Protein AF-A0A1B6E4S8-F1 (afdb_monomer_lite)

Secondary structure (DSSP, 8-state):
----------PEEEEBSSSTT-EEETTEEE--TT-SSSGGG----EEETTTEEPPTT---TTEEEESS-----SSEEEEEPPSSS--SEEEETTS-EEESS-TTSPPBPTTSEEEETTEEEEE--SHHHHHHHHHHHHH------------TTEEEETTTTEEEE-------TT------SPP--------

Foldseek 3Di:
DDDPPPPPLVAAEAEAQAAQQWAQDPNDTHRDPPSPPPRVQDDFFEQEPVPGTDDHSDADPSYDYDHNQAADAPDKAWDFADPPDDGQWYAYNNNWIDGDVCPVDDTHHPRQKHAGPGTIMGHCPDPVSVVVRVVCVVCVPPPVPPPDDDPDQWDQDPVVNDTDRPPDDDCPDPDDCPDDDDDPPPDDDDD

Structure (mmCIF, N/CA/C/O backbone):
data_AF-A0A1B6E4S8-F1
#
_entry.id   AF-A0A1B6E4S8-F1
#
loop_
_atom_site.group_PDB
_atom_site.id
_atom_site.type_symbol
_atom_site.label_atom_id
_atom_site.label_alt_id
_atom_site.label_comp_id
_atom_site.label_asym_id
_atom_site.label_entity_id
_atom_site.label_seq_id
_atom_site.pdbx_PDB_ins_code
_atom_site.Cartn_x
_atom_site.Cartn_y
_atom_site.Cartn_z
_atom_site.occupancy
_atom_site.B_iso_or_equiv
_atom_site.auth_seq_id
_atom_site.auth_comp_id
_atom_site.auth_asym_id
_atom_site.auth_atom_id
_atom_site.pdbx_PDB_model_num
ATOM 1 N N . LEU A 1 1 ? -28.663 -12.895 37.125 1.00 38.75 1 LEU A N 1
ATOM 2 C CA . LEU A 1 1 ? -28.330 -12.834 35.685 1.00 38.75 1 LEU A CA 1
ATOM 3 C C . LEU A 1 1 ? -27.305 -11.728 35.494 1.00 38.75 1 LEU A C 1
ATOM 5 O O . LEU A 1 1 ? -27.631 -10.584 35.771 1.00 38.75 1 LEU A O 1
ATOM 9 N N . ILE A 1 2 ? -26.079 -12.066 35.102 1.00 42.44 2 ILE A N 1
ATOM 10 C CA . ILE A 1 2 ? -25.055 -11.079 34.736 1.00 42.44 2 ILE A CA 1
ATOM 11 C C . ILE A 1 2 ? -25.194 -10.878 33.228 1.00 42.44 2 ILE A C 1
ATOM 13 O O . ILE A 1 2 ? -24.986 -11.818 32.464 1.00 42.44 2 ILE A O 1
ATOM 17 N N . ALA A 1 3 ? -25.626 -9.689 32.811 1.00 46.53 3 ALA A N 1
ATOM 18 C CA . ALA A 1 3 ? -25.651 -9.312 31.407 1.00 46.53 3 ALA A CA 1
ATOM 19 C C . ALA A 1 3 ? -24.202 -9.117 30.943 1.00 46.53 3 ALA A C 1
ATOM 21 O O . ALA A 1 3 ? -23.517 -8.205 31.402 1.00 46.53 3 ALA A O 1
ATOM 22 N N . ALA A 1 4 ? -23.720 -10.005 30.075 1.00 50.78 4 ALA A N 1
ATOM 23 C CA . ALA A 1 4 ? -22.451 -9.813 29.395 1.00 50.78 4 ALA A CA 1
ATOM 24 C C . ALA A 1 4 ? -22.612 -8.649 28.405 1.00 50.78 4 ALA A C 1
ATOM 26 O O . ALA A 1 4 ? -23.315 -8.765 27.402 1.00 50.78 4 ALA A O 1
ATOM 27 N N . LEU A 1 5 ? -21.981 -7.517 28.717 1.00 49.09 5 LEU A N 1
ATOM 28 C CA . LEU A 1 5 ? -21.740 -6.429 27.775 1.00 49.09 5 LEU A CA 1
ATOM 29 C C . LEU A 1 5 ? -20.815 -6.962 26.675 1.00 49.09 5 LEU A C 1
ATOM 31 O O . LEU A 1 5 ? -19.596 -6.978 26.837 1.00 49.09 5 LEU A O 1
ATOM 35 N N . LEU A 1 6 ? -21.396 -7.421 25.567 1.00 45.91 6 LEU A N 1
ATOM 36 C CA . LEU A 1 6 ? -20.669 -7.630 24.320 1.00 45.91 6 LEU A CA 1
ATOM 37 C C . LEU A 1 6 ? -20.134 -6.264 23.878 1.00 45.91 6 LEU A C 1
ATOM 39 O O . LEU A 1 6 ? -20.869 -5.454 23.317 1.00 45.91 6 LEU A O 1
ATOM 43 N N . HIS A 1 7 ? -18.865 -5.987 24.175 1.00 45.88 7 HIS A N 1
ATOM 44 C CA . HIS A 1 7 ? -18.137 -4.923 23.500 1.00 45.88 7 HIS A CA 1
ATOM 45 C C . HIS A 1 7 ? -18.019 -5.341 22.037 1.00 45.88 7 HIS A C 1
ATOM 47 O O . HIS A 1 7 ? -17.194 -6.182 21.687 1.00 45.88 7 HIS A O 1
ATOM 53 N N . VAL A 1 8 ? -18.886 -4.793 21.187 1.00 48.53 8 VAL A N 1
ATOM 54 C CA . VAL A 1 8 ? -18.684 -4.824 19.740 1.00 48.53 8 VAL A CA 1
ATOM 55 C C . VAL A 1 8 ? -17.520 -3.881 19.458 1.00 48.53 8 VAL A C 1
ATOM 57 O O . VAL A 1 8 ? -17.702 -2.693 19.214 1.00 48.53 8 VAL A O 1
ATOM 60 N N . THR A 1 9 ? -16.297 -4.388 19.582 1.00 55.69 9 THR A N 1
ATOM 61 C CA . THR A 1 9 ? -15.133 -3.720 19.009 1.00 55.69 9 THR A CA 1
ATOM 62 C C . THR A 1 9 ? -15.249 -3.906 17.502 1.00 55.69 9 THR A C 1
ATOM 64 O O . THR A 1 9 ? -15.081 -5.023 17.012 1.00 55.69 9 THR A O 1
ATOM 67 N N . ASN A 1 10 ? -15.600 -2.848 16.768 1.00 73.31 10 ASN A N 1
ATOM 68 C CA . ASN A 1 10 ? -15.532 -2.858 15.308 1.00 73.31 10 ASN A CA 1
ATOM 69 C C . ASN A 1 10 ? -14.051 -2.914 14.915 1.00 73.31 10 ASN A C 1
ATOM 71 O O . ASN A 1 10 ? -13.418 -1.881 14.729 1.00 73.31 10 ASN A O 1
ATOM 75 N N . SER A 1 11 ? -13.479 -4.117 14.874 1.00 87.69 11 SER A N 1
ATOM 76 C CA . SER A 1 11 ? -12.096 -4.319 14.457 1.00 87.69 11 SER A CA 1
ATOM 77 C C . SER A 1 11 ? -11.965 -4.024 12.969 1.00 87.69 11 SER A C 1
ATOM 79 O O . SER A 1 11 ? -12.755 -4.532 12.168 1.00 87.69 11 SER A O 1
ATOM 81 N N . VAL A 1 12 ? -10.955 -3.245 12.597 1.00 93.06 12 VAL A N 1
ATOM 82 C CA . VAL A 1 12 ? -10.643 -2.950 11.197 1.00 93.06 12 VAL A CA 1
ATOM 83 C C . VAL A 1 12 ? -9.501 -3.857 10.760 1.00 93.06 12 VAL A C 1
ATOM 85 O O . VAL A 1 12 ? -8.397 -3.793 11.297 1.00 93.06 12 VAL A O 1
ATOM 88 N N . ASP A 1 13 ? -9.757 -4.717 9.780 1.00 95.00 13 ASP A N 1
ATOM 89 C CA . ASP A 1 13 ? -8.730 -5.610 9.252 1.00 95.00 13 ASP A CA 1
ATOM 90 C C . ASP A 1 13 ? -7.876 -4.892 8.197 1.00 95.00 13 ASP A C 1
ATOM 92 O O . ASP A 1 13 ? -8.387 -4.375 7.203 1.00 95.00 13 ASP A O 1
ATOM 96 N N . ILE A 1 14 ? -6.557 -4.899 8.398 1.00 95.19 14 ILE A N 1
ATOM 97 C CA . ILE A 1 14 ? -5.564 -4.365 7.461 1.00 95.19 14 ILE A CA 1
ATOM 98 C C . ILE A 1 14 ? -4.795 -5.524 6.840 1.00 95.19 14 ILE A C 1
ATOM 100 O O . ILE A 1 14 ? -4.176 -6.334 7.531 1.00 95.19 14 ILE A O 1
ATOM 104 N N . PHE A 1 15 ? -4.817 -5.607 5.517 1.00 95.44 15 PHE A N 1
ATOM 105 C CA . PHE A 1 15 ? -4.324 -6.765 4.783 1.00 95.44 15 PHE A CA 1
ATOM 106 C C . PHE A 1 15 ? -2.870 -6.554 4.365 1.00 95.44 15 PHE A C 1
ATOM 108 O O . PHE A 1 15 ? -2.560 -5.667 3.575 1.00 95.44 15 PHE A O 1
ATOM 115 N N . MET A 1 16 ? -1.959 -7.378 4.874 1.00 95.00 16 MET A N 1
ATOM 116 C CA . MET A 1 16 ? -0.546 -7.375 4.500 1.00 95.00 16 MET A CA 1
ATOM 117 C C . MET A 1 16 ? -0.307 -8.421 3.406 1.00 95.00 16 MET A C 1
ATOM 119 O O . MET A 1 16 ? -0.656 -9.591 3.562 1.00 95.00 16 MET A O 1
ATOM 123 N N . CYS A 1 17 ? 0.341 -8.032 2.305 1.00 94.12 17 CYS A N 1
ATOM 124 C CA . CYS A 1 17 ? 0.491 -8.897 1.127 1.00 94.12 17 CYS A CA 1
ATOM 125 C C . CYS A 1 17 ? 1.319 -10.156 1.355 1.00 94.12 17 CYS A C 1
ATOM 127 O O . CYS A 1 17 ? 1.215 -11.105 0.584 1.00 94.12 17 CYS A O 1
ATOM 129 N N . CYS A 1 18 ? 2.204 -10.131 2.342 1.00 93.69 18 CYS A N 1
ATOM 130 C CA . CYS A 1 18 ? 3.163 -11.194 2.574 1.00 93.69 18 CYS A CA 1
ATOM 131 C C . CYS A 1 18 ? 3.139 -11.627 4.036 1.00 93.69 18 CYS A C 1
ATOM 133 O O . CYS A 1 18 ? 2.670 -10.866 4.893 1.00 93.69 18 CYS A O 1
ATOM 135 N N . PRO A 1 19 ? 3.672 -12.821 4.342 1.00 92.94 19 PRO A N 1
ATOM 136 C CA . PRO A 1 19 ? 3.944 -13.211 5.713 1.00 92.94 19 PRO A CA 1
ATOM 137 C C . PRO A 1 19 ? 4.816 -12.170 6.420 1.00 92.94 19 PRO A C 1
ATOM 139 O O . PRO A 1 19 ? 5.556 -11.405 5.791 1.00 92.94 19 PRO A O 1
ATOM 142 N N . ASN A 1 20 ? 4.765 -12.163 7.749 1.00 87.56 20 ASN A N 1
ATOM 143 C CA . ASN A 1 20 ? 5.608 -11.268 8.526 1.00 87.56 20 ASN A CA 1
ATOM 144 C C . ASN A 1 20 ? 7.096 -11.490 8.183 1.00 87.56 20 ASN A C 1
ATOM 146 O O . ASN A 1 20 ? 7.552 -12.627 8.057 1.00 87.56 20 ASN A O 1
ATOM 150 N N . ASN A 1 21 ? 7.856 -10.403 8.052 1.00 86.81 21 ASN A N 1
ATOM 151 C CA . ASN A 1 21 ? 9.259 -10.379 7.617 1.00 86.81 21 ASN A CA 1
ATOM 152 C C . ASN A 1 21 ? 9.536 -10.753 6.145 1.00 86.81 21 ASN A C 1
ATOM 154 O O . ASN A 1 21 ? 10.684 -11.047 5.801 1.00 86.81 21 ASN A O 1
ATOM 158 N N . PHE A 1 22 ? 8.535 -10.691 5.265 1.00 90.44 22 PHE A N 1
ATOM 159 C CA . PHE A 1 22 ? 8.715 -10.820 3.815 1.00 90.44 22 PHE A CA 1
ATOM 160 C C . PHE A 1 22 ? 8.418 -9.500 3.097 1.00 90.44 22 PHE A C 1
ATOM 162 O O . PHE A 1 22 ? 7.565 -8.713 3.515 1.00 90.44 22 PHE A O 1
ATOM 169 N N . LEU A 1 23 ? 9.123 -9.271 1.991 1.00 89.12 23 LEU A N 1
ATOM 170 C CA . LEU A 1 23 ? 8.878 -8.158 1.081 1.00 89.12 23 LEU A CA 1
ATOM 171 C C . LEU A 1 23 ? 8.120 -8.634 -0.145 1.00 89.12 23 LEU A C 1
ATOM 173 O O . LEU A 1 23 ? 8.384 -9.720 -0.655 1.00 89.12 23 LEU A O 1
ATOM 177 N N . LEU A 1 24 ? 7.235 -7.790 -0.654 1.00 88.19 24 LEU A N 1
ATOM 178 C CA . LEU A 1 24 ? 6.614 -8.012 -1.945 1.00 88.19 24 LEU A CA 1
ATOM 179 C C . LEU A 1 24 ? 7.553 -7.498 -3.046 1.00 88.19 24 LEU A C 1
ATOM 181 O O . LEU A 1 24 ? 7.920 -6.321 -3.062 1.00 88.19 24 LEU A O 1
ATOM 185 N N . ARG A 1 25 ? 7.959 -8.365 -3.967 1.00 85.12 25 ARG A N 1
ATOM 186 C CA . ARG A 1 25 ? 8.762 -8.015 -5.142 1.00 85.12 25 ARG A CA 1
ATOM 187 C C . ARG A 1 25 ? 8.147 -8.696 -6.354 1.00 85.12 25 ARG A C 1
ATOM 189 O O . ARG A 1 25 ? 8.016 -9.912 -6.361 1.00 85.12 25 ARG A O 1
ATOM 196 N N . ASP A 1 26 ? 7.760 -7.898 -7.344 1.00 76.56 26 ASP A N 1
ATOM 197 C CA . ASP A 1 26 ? 7.198 -8.381 -8.612 1.00 76.56 26 ASP A CA 1
ATOM 198 C C . ASP A 1 26 ? 5.990 -9.326 -8.422 1.00 76.56 26 ASP A C 1
ATOM 200 O O . ASP A 1 26 ? 5.790 -10.274 -9.169 1.00 76.56 26 ASP A O 1
ATOM 204 N N . GLY A 1 27 ? 5.175 -9.071 -7.387 1.00 77.44 27 GLY A N 1
ATOM 205 C CA . GLY A 1 27 ? 4.004 -9.887 -7.040 1.00 77.44 27 GLY A CA 1
ATOM 206 C C . GLY A 1 27 ? 4.288 -11.071 -6.107 1.00 77.44 27 GLY A C 1
ATOM 207 O O . GLY A 1 27 ? 3.350 -11.614 -5.509 1.00 77.44 27 GLY A O 1
ATOM 208 N N . ASP A 1 28 ? 5.556 -11.408 -5.880 1.00 85.94 28 ASP A N 1
ATOM 209 C CA . ASP A 1 28 ? 5.985 -12.528 -5.043 1.00 85.94 28 ASP A CA 1
ATOM 210 C C . ASP A 1 28 ? 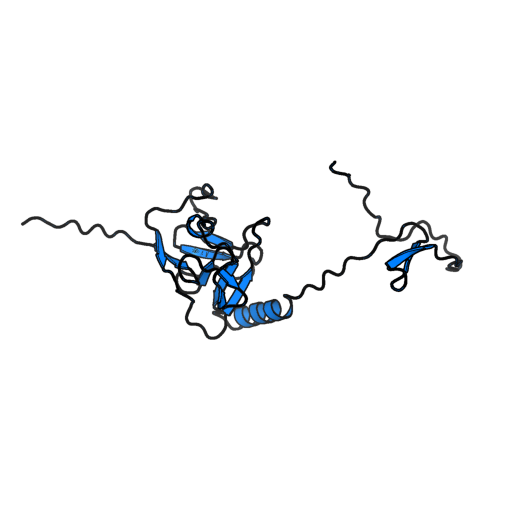6.534 -12.087 -3.688 1.00 85.94 28 ASP A C 1
ATOM 212 O O . ASP A 1 28 ? 7.098 -11.006 -3.524 1.00 85.94 28 ASP A O 1
ATOM 216 N N . CYS A 1 29 ? 6.354 -12.943 -2.683 1.00 91.50 29 CYS A N 1
ATOM 217 C CA . CYS A 1 29 ? 6.857 -12.684 -1.340 1.00 91.50 29 CYS A CA 1
ATOM 218 C C . CYS A 1 29 ? 8.267 -13.247 -1.204 1.00 91.50 29 CYS A C 1
ATOM 220 O O . CYS A 1 29 ? 8.470 -14.459 -1.192 1.00 91.50 29 CYS A O 1
ATOM 222 N N . VAL A 1 30 ? 9.243 -12.355 -1.075 1.00 91.00 30 VAL A N 1
ATOM 223 C CA . VAL A 1 30 ? 10.660 -12.696 -0.968 1.00 91.00 30 VAL A CA 1
ATOM 224 C C . VAL A 1 30 ? 11.179 -12.383 0.427 1.00 91.00 30 VAL A C 1
ATOM 226 O O . VAL A 1 30 ? 10.875 -11.345 1.019 1.00 91.00 30 VAL A O 1
ATOM 229 N N . LYS A 1 31 ? 11.995 -13.287 0.970 1.00 89.12 31 LYS A N 1
ATOM 230 C CA . LYS A 1 31 ? 12.679 -13.050 2.240 1.00 89.12 31 LYS A CA 1
ATOM 231 C C . LYS A 1 31 ? 13.859 -12.102 1.990 1.00 89.12 31 LYS A C 1
ATOM 233 O O . LYS A 1 31 ? 14.736 -12.447 1.197 1.00 89.12 31 LYS A O 1
ATOM 238 N N . PRO A 1 32 ? 13.916 -10.915 2.619 1.00 83.50 32 PRO A N 1
ATOM 239 C CA . PRO A 1 32 ? 15.026 -9.999 2.399 1.00 83.50 32 PRO A CA 1
ATOM 240 C C . PRO A 1 32 ? 16.312 -10.559 3.026 1.00 83.50 32 PRO A C 1
ATOM 242 O O . PRO A 1 32 ? 16.238 -11.189 4.083 1.00 83.50 32 PRO A O 1
ATOM 245 N N . PRO A 1 33 ? 17.493 -10.304 2.438 1.00 77.19 33 PRO A N 1
ATOM 246 C CA . PRO A 1 33 ? 18.758 -10.893 2.887 1.00 77.19 33 PRO A CA 1
ATOM 247 C C . PRO A 1 33 ? 19.136 -10.540 4.338 1.00 77.19 33 PRO A C 1
ATOM 249 O O . PRO A 1 33 ? 19.765 -11.350 5.008 1.00 77.19 33 PRO A O 1
ATOM 252 N N . ASN A 1 34 ? 18.672 -9.394 4.857 1.00 68.38 34 ASN A N 1
ATOM 253 C CA . ASN A 1 34 ? 18.942 -8.912 6.220 1.00 68.38 34 ASN A CA 1
ATOM 254 C C . ASN A 1 34 ? 17.642 -8.743 7.035 1.00 68.38 34 ASN A C 1
ATOM 256 O O . ASN A 1 34 ? 17.386 -7.685 7.602 1.00 68.38 34 ASN A O 1
ATOM 260 N N . SER A 1 35 ? 16.779 -9.765 7.068 1.00 59.31 35 SER A N 1
ATOM 261 C CA . SER A 1 35 ? 15.404 -9.685 7.612 1.00 59.31 35 SER A CA 1
ATOM 262 C C . SER A 1 35 ? 15.286 -9.486 9.133 1.00 59.31 35 SER A C 1
ATOM 264 O O . SER A 1 35 ? 14.174 -9.515 9.659 1.00 59.31 35 SER A O 1
ATOM 266 N N . ILE A 1 36 ? 16.385 -9.303 9.868 1.00 53.66 36 ILE A N 1
ATOM 267 C CA . ILE A 1 36 ? 16.334 -9.201 11.329 1.00 53.66 36 ILE A CA 1
ATOM 268 C C . ILE A 1 36 ? 15.878 -7.784 11.718 1.00 53.66 36 ILE A C 1
ATOM 270 O O . ILE A 1 36 ? 16.677 -6.860 11.817 1.00 53.66 36 ILE A O 1
ATOM 274 N N . GLY A 1 37 ? 14.570 -7.616 11.930 1.00 56.66 37 GLY A N 1
ATOM 275 C CA . GLY A 1 37 ? 13.992 -6.514 12.713 1.00 56.66 37 GLY A CA 1
ATOM 276 C C . GLY A 1 37 ? 13.580 -5.239 11.967 1.00 56.66 37 GLY A C 1
ATOM 277 O O . GLY A 1 37 ? 12.948 -4.379 12.578 1.00 56.66 37 GLY A O 1
ATOM 278 N N . PHE A 1 38 ? 13.884 -5.099 10.672 1.00 58.03 38 PHE A N 1
ATOM 279 C CA . PHE A 1 38 ? 13.462 -3.922 9.893 1.00 58.03 38 PHE A CA 1
ATOM 280 C C . PHE A 1 38 ? 11.956 -3.941 9.583 1.00 58.03 38 PHE A C 1
ATOM 282 O O . PHE A 1 38 ? 11.265 -2.942 9.751 1.00 58.03 38 PHE A O 1
ATOM 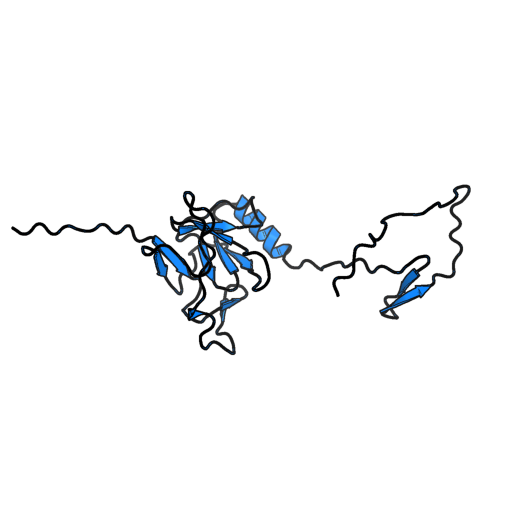289 N N . LEU A 1 39 ? 11.421 -5.100 9.188 1.00 59.41 39 LEU A N 1
ATOM 290 C CA . LEU A 1 39 ? 10.021 -5.225 8.761 1.00 59.41 39 LEU A CA 1
ATOM 291 C C . LEU A 1 39 ? 9.029 -5.294 9.924 1.00 59.41 39 LEU A C 1
ATOM 293 O O . LEU A 1 39 ? 7.875 -4.918 9.758 1.00 59.41 39 LEU A O 1
ATOM 297 N N . SER A 1 40 ? 9.479 -5.701 11.113 1.00 61.47 40 SER A N 1
ATOM 298 C CA . SER A 1 40 ? 8.645 -5.746 12.319 1.00 61.47 40 SER A CA 1
ATOM 299 C C . SER A 1 40 ? 8.279 -4.363 12.869 1.00 61.47 40 SER A C 1
ATOM 301 O O . SER A 1 40 ? 7.512 -4.282 13.820 1.00 61.47 40 SER A O 1
ATOM 303 N N . ARG A 1 41 ? 8.855 -3.283 12.321 1.00 69.06 41 ARG A N 1
ATOM 304 C CA . ARG A 1 41 ? 8.582 -1.892 12.724 1.00 69.06 41 ARG A CA 1
ATOM 305 C C . ARG A 1 41 ? 7.848 -1.086 11.660 1.00 69.06 41 ARG A C 1
ATOM 307 O O . ARG A 1 41 ? 7.620 0.101 11.863 1.00 69.06 41 ARG A O 1
ATOM 314 N N . TYR A 1 42 ? 7.540 -1.692 10.517 1.00 79.81 42 TYR A N 1
ATOM 315 C CA . TYR A 1 42 ? 6.831 -0.969 9.478 1.00 79.81 42 TYR A CA 1
ATOM 316 C C . TYR A 1 42 ? 5.418 -0.630 9.946 1.00 79.81 42 TYR A C 1
ATOM 318 O O . TYR A 1 42 ? 4.660 -1.519 10.333 1.00 79.81 42 TYR A O 1
ATOM 326 N N . VAL A 1 43 ? 5.077 0.650 9.848 1.00 85.00 43 VAL A N 1
ATOM 327 C CA . VAL A 1 43 ? 3.728 1.164 10.052 1.00 85.00 43 VAL A CA 1
ATOM 328 C C . VAL A 1 43 ? 3.376 1.995 8.819 1.00 85.00 43 VAL A C 1
ATOM 330 O O . VAL A 1 43 ? 4.176 2.851 8.429 1.00 85.00 43 VAL A O 1
ATOM 333 N N . PRO A 1 44 ? 2.236 1.725 8.164 1.00 87.94 44 PRO A N 1
ATOM 334 C CA . PRO A 1 44 ? 1.804 2.492 7.005 1.00 87.94 44 PRO A CA 1
ATOM 335 C C . PRO A 1 44 ? 1.474 3.933 7.389 1.00 87.94 44 PRO A C 1
ATOM 337 O O . PRO A 1 44 ? 1.206 4.249 8.546 1.00 87.94 44 PRO A O 1
ATOM 340 N N . VAL A 1 45 ? 1.458 4.814 6.394 1.00 91.06 45 VAL A N 1
ATOM 341 C CA . VAL A 1 45 ? 1.024 6.192 6.601 1.00 91.06 45 VAL A CA 1
ATOM 342 C C . VAL A 1 45 ? -0.501 6.222 6.708 1.00 91.06 45 VAL A C 1
ATOM 344 O O . VAL A 1 45 ? -1.194 5.766 5.796 1.00 91.06 45 VAL A O 1
ATOM 347 N N . VAL A 1 46 ? -1.012 6.752 7.821 1.00 93.19 46 VAL A N 1
ATOM 348 C CA . VAL A 1 46 ? -2.447 6.782 8.131 1.00 93.19 46 VAL A CA 1
ATOM 349 C C . VAL A 1 46 ? -2.969 8.216 8.124 1.00 93.19 46 VAL A C 1
ATOM 351 O O . VAL A 1 46 ? -2.354 9.117 8.692 1.00 93.19 46 VAL A O 1
ATOM 354 N N . VAL A 1 47 ? -4.120 8.420 7.493 1.00 92.69 47 VAL A N 1
ATOM 355 C CA . VAL A 1 47 ? -4.847 9.686 7.419 1.00 92.69 47 VAL A CA 1
ATOM 356 C C . VAL A 1 47 ? -6.184 9.532 8.140 1.00 92.69 47 VAL A C 1
ATOM 358 O O . VAL A 1 47 ? -7.025 8.710 7.781 1.00 92.69 47 VAL A O 1
ATOM 361 N N . SER A 1 48 ? -6.389 10.360 9.153 1.00 89.06 48 SER A N 1
ATOM 362 C CA . SER A 1 48 ? -7.663 10.538 9.837 1.00 89.06 48 SER A CA 1
ATOM 363 C C . SER A 1 48 ? -8.437 11.691 9.196 1.00 89.06 48 SER A C 1
ATOM 365 O O . SER A 1 48 ? -7.874 12.776 9.035 1.00 89.06 48 SER A O 1
ATOM 367 N N . PRO A 1 49 ? -9.727 11.525 8.866 1.00 81.50 49 PRO A N 1
ATOM 368 C CA . PRO A 1 49 ? -10.566 12.645 8.445 1.00 81.50 49 PRO A CA 1
ATOM 369 C C . PRO A 1 49 ? -10.663 13.754 9.503 1.00 81.50 49 PRO A C 1
ATOM 371 O O . PRO A 1 49 ? -10.787 14.924 9.154 1.00 81.50 49 PRO A O 1
ATOM 374 N N . GLU A 1 50 ? -10.592 13.393 10.788 1.00 87.81 50 GLU A N 1
ATOM 375 C CA . GLU A 1 50 ? -10.725 14.333 11.906 1.00 87.81 50 GLU A CA 1
ATOM 376 C C . GLU A 1 50 ? -9.389 14.975 12.294 1.00 87.81 50 GLU A C 1
ATOM 378 O O . GLU A 1 50 ? -9.342 16.155 12.640 1.00 87.81 50 GLU A O 1
ATOM 383 N N . ARG A 1 51 ? -8.297 14.201 12.243 1.00 87.06 51 ARG A N 1
ATOM 384 C CA . ARG A 1 51 ? -6.974 14.609 12.756 1.00 87.06 51 ARG A CA 1
ATOM 385 C C . ARG A 1 51 ? -5.945 14.912 11.666 1.00 87.06 51 ARG A C 1
ATOM 387 O O . ARG A 1 51 ? -4.877 15.433 11.970 1.00 87.06 51 ARG A O 1
ATOM 394 N N . GLY A 1 52 ? -6.249 14.607 10.408 1.00 89.94 52 GLY A N 1
ATOM 395 C CA . GLY A 1 52 ? -5.291 14.670 9.309 1.00 89.94 52 GLY A CA 1
ATOM 396 C C . GLY A 1 52 ? -4.282 13.520 9.357 1.00 89.94 52 GLY A C 1
ATOM 397 O O . GLY A 1 52 ? -4.607 12.403 9.758 1.00 89.94 52 GLY A O 1
ATOM 398 N N . LEU A 1 53 ? -3.054 13.777 8.908 1.00 89.38 53 LEU A N 1
ATOM 399 C CA . LEU A 1 53 ? -1.980 12.783 8.905 1.00 89.38 53 LEU A CA 1
ATOM 400 C C . LEU A 1 53 ? -1.607 12.387 10.342 1.00 89.38 53 LEU A C 1
ATOM 402 O O . LEU A 1 53 ? -1.257 13.252 11.144 1.00 89.38 53 LEU A O 1
ATOM 406 N N . LEU A 1 54 ? -1.659 11.093 10.658 1.00 87.69 54 LEU A N 1
ATOM 407 C CA . LEU A 1 54 ? -1.239 10.591 11.965 1.00 87.69 54 LEU A CA 1
ATOM 408 C C . LEU A 1 54 ? 0.290 10.590 12.099 1.00 87.69 54 LEU A C 1
ATOM 410 O O . LEU A 1 54 ? 1.023 10.562 11.107 1.00 87.69 54 LEU A O 1
ATOM 414 N N . GLU A 1 55 ? 0.776 10.606 13.342 1.00 87.75 55 GLU A N 1
ATOM 415 C CA . GLU A 1 55 ? 2.211 10.568 13.619 1.00 87.75 55 GLU A CA 1
ATOM 416 C C . GLU A 1 55 ? 2.847 9.278 13.061 1.00 87.75 55 GLU A C 1
ATOM 418 O O . GLU A 1 55 ? 2.271 8.191 13.203 1.00 87.75 55 GLU A O 1
ATOM 423 N N . PRO A 1 56 ? 4.042 9.351 12.446 1.00 85.06 56 PRO A N 1
ATOM 424 C CA . PRO A 1 56 ? 4.725 8.169 11.933 1.00 85.06 56 PRO A CA 1
ATOM 425 C C . PRO A 1 56 ? 4.900 7.092 13.007 1.00 85.06 56 PRO A C 1
ATOM 427 O O . PRO A 1 56 ? 5.366 7.369 14.110 1.00 85.06 56 PRO A O 1
ATOM 430 N N . GLY A 1 57 ? 4.560 5.845 12.676 1.00 84.56 57 GLY A N 1
ATOM 431 C CA . GLY A 1 57 ? 4.623 4.738 13.635 1.00 84.56 57 GLY A CA 1
ATOM 432 C C . GLY A 1 57 ? 3.350 4.537 14.459 1.00 84.56 57 GLY A C 1
ATOM 433 O O . GLY A 1 57 ? 3.294 3.583 15.232 1.00 84.56 57 GLY A O 1
ATOM 434 N N . THR A 1 58 ? 2.327 5.377 14.280 1.00 89.38 58 THR A N 1
ATOM 435 C CA . THR A 1 58 ? 1.033 5.244 14.963 1.00 89.38 58 THR A CA 1
ATOM 436 C C . THR A 1 58 ? -0.063 4.759 14.018 1.00 89.38 58 THR A C 1
ATOM 438 O O . THR A 1 58 ? -0.037 5.018 12.815 1.00 89.38 58 THR A O 1
ATOM 441 N N . TYR A 1 59 ? -1.021 4.019 14.569 1.00 91.56 59 TYR A N 1
ATOM 442 C CA . TYR A 1 59 ? -2.225 3.554 13.887 1.00 91.56 59 TYR A CA 1
ATOM 443 C C . TYR A 1 59 ? -3.345 3.337 14.925 1.00 91.56 59 TYR A C 1
ATOM 445 O O . TYR A 1 59 ? -3.036 3.234 16.116 1.00 91.56 59 TYR A O 1
ATOM 453 N N . PRO A 1 60 ? -4.626 3.306 14.516 1.00 92.19 60 PRO A N 1
ATOM 454 C CA . PRO A 1 60 ? -5.743 3.076 15.435 1.00 92.19 60 PRO A CA 1
ATOM 455 C C . PRO A 1 60 ? -5.663 1.721 16.161 1.00 92.19 60 PRO A C 1
ATOM 457 O O . PRO A 1 60 ? -5.324 0.706 15.555 1.00 92.19 60 PRO A O 1
ATOM 460 N N . GLU A 1 61 ? -5.971 1.688 17.460 1.00 91.62 61 GLU A N 1
ATOM 461 C CA . GLU A 1 61 ? -5.808 0.491 18.308 1.00 91.62 61 GLU A CA 1
ATOM 462 C C . GLU A 1 61 ? -6.723 -0.673 17.895 1.00 91.62 61 GLU A C 1
ATOM 464 O O . GLU A 1 61 ? -6.418 -1.837 18.148 1.00 91.62 61 GLU A O 1
ATOM 469 N N . GLU A 1 62 ? -7.838 -0.369 17.237 1.00 92.56 62 GLU A N 1
ATOM 470 C CA . GLU A 1 62 ? -8.807 -1.333 16.722 1.00 92.56 62 GLU A CA 1
ATOM 471 C C . GLU A 1 62 ? -8.348 -2.049 15.442 1.00 92.56 62 GLU A C 1
ATOM 473 O O . GLU A 1 62 ? -9.040 -2.949 14.951 1.00 92.56 62 GLU A O 1
ATOM 478 N N . TRP A 1 63 ? -7.197 -1.669 14.882 1.00 93.19 63 TRP A N 1
ATOM 479 C CA . TRP A 1 63 ? -6.659 -2.301 13.685 1.00 93.19 63 TRP A CA 1
ATOM 480 C C . TRP A 1 63 ? -6.054 -3.668 13.977 1.00 93.19 63 TRP A C 1
ATOM 482 O O . TRP A 1 63 ? -5.278 -3.864 14.910 1.00 93.19 63 TRP A O 1
ATOM 492 N N . THR A 1 64 ? -6.351 -4.623 13.102 1.00 93.69 64 THR A N 1
ATOM 493 C CA . THR A 1 64 ? -5.764 -5.962 13.127 1.00 93.69 64 THR A CA 1
ATOM 494 C C . THR A 1 64 ? -5.081 -6.261 11.800 1.00 93.69 64 THR A C 1
ATOM 496 O O . THR A 1 64 ? -5.714 -6.277 10.748 1.00 93.69 64 THR A O 1
ATOM 499 N N . PHE A 1 65 ? -3.784 -6.564 11.838 1.00 92.69 65 PHE A N 1
ATOM 500 C CA . PHE A 1 65 ? -3.033 -6.918 10.635 1.00 92.69 65 PHE A CA 1
ATOM 501 C C . PHE A 1 65 ? -3.224 -8.394 10.265 1.00 92.69 65 PHE A C 1
ATOM 503 O O . PHE A 1 65 ? -2.905 -9.297 11.043 1.00 92.69 65 PHE A O 1
ATOM 510 N N . LYS A 1 66 ? -3.709 -8.649 9.048 1.00 95.06 66 LYS A N 1
ATOM 511 C CA . LYS A 1 66 ? -3.830 -9.983 8.448 1.00 95.06 66 LYS A CA 1
ATOM 512 C C . LYS A 1 66 ? -2.674 -10.201 7.481 1.00 95.06 66 LYS A C 1
ATOM 514 O O . LYS A 1 66 ? -2.620 -9.581 6.426 1.00 95.06 66 LYS A O 1
ATOM 519 N N . TYR A 1 67 ? -1.734 -11.061 7.854 1.00 94.38 67 TYR A N 1
ATOM 520 C CA . TYR A 1 67 ? -0.578 -11.388 7.020 1.00 94.38 67 TYR A CA 1
ATOM 521 C C . TYR A 1 67 ? -0.895 -12.451 5.974 1.00 94.38 67 TYR A C 1
ATOM 523 O O . TYR A 1 67 ? -1.823 -13.234 6.151 1.00 94.38 67 TYR A O 1
ATOM 531 N N . ASP A 1 68 ? -0.082 -12.479 4.914 1.00 95.06 68 ASP A N 1
ATOM 532 C CA . ASP A 1 68 ? -0.228 -13.408 3.784 1.00 95.06 68 ASP A CA 1
ATOM 533 C C . ASP A 1 68 ? -1.605 -13.327 3.101 1.00 95.06 68 ASP A C 1
ATOM 535 O O . ASP A 1 68 ? -2.199 -14.323 2.696 1.00 95.06 68 ASP A O 1
ATOM 539 N N . ALA A 1 69 ? -2.137 -12.109 2.992 1.00 95.12 69 ALA A N 1
ATOM 540 C CA . ALA A 1 69 ? -3.514 -11.874 2.587 1.00 95.12 69 ALA A CA 1
ATOM 541 C C . ALA A 1 69 ? -3.584 -11.066 1.283 1.00 95.12 69 ALA A C 1
ATOM 543 O O . ALA A 1 69 ? -4.041 -9.925 1.255 1.00 95.12 69 ALA A O 1
ATOM 544 N N . LYS A 1 70 ? -3.091 -11.651 0.183 1.00 93.25 70 LYS A N 1
ATOM 545 C CA . LYS A 1 70 ? -3.222 -11.050 -1.157 1.00 93.25 70 LYS A CA 1
ATOM 546 C C . LYS A 1 70 ? -4.678 -11.111 -1.630 1.00 93.25 70 LYS A C 1
ATOM 548 O O . LYS A 1 70 ? -5.336 -12.133 -1.419 1.00 93.25 70 LYS A O 1
ATOM 553 N N . PRO A 1 71 ? -5.171 -10.084 -2.339 1.00 91.06 71 PRO A N 1
ATOM 554 C CA . PRO A 1 71 ? -6.563 -10.062 -2.750 1.00 91.06 71 PRO A CA 1
ATOM 555 C C . PRO A 1 71 ? -6.839 -11.078 -3.875 1.00 91.06 71 PRO A C 1
ATOM 557 O O . PRO A 1 71 ? -6.002 -11.336 -4.748 1.00 91.06 71 PRO A O 1
ATOM 560 N N . SER A 1 72 ? -8.029 -11.682 -3.865 1.00 87.44 72 SER A N 1
ATOM 561 C CA . SER A 1 72 ? -8.413 -12.784 -4.765 1.00 87.44 72 SER A CA 1
ATOM 562 C C . SER A 1 72 ? -9.048 -12.288 -6.068 1.00 87.44 72 SER A C 1
ATOM 564 O O . SER A 1 72 ? -10.187 -12.612 -6.381 1.00 87.44 72 SER A O 1
ATOM 566 N N . CYS A 1 73 ? -8.315 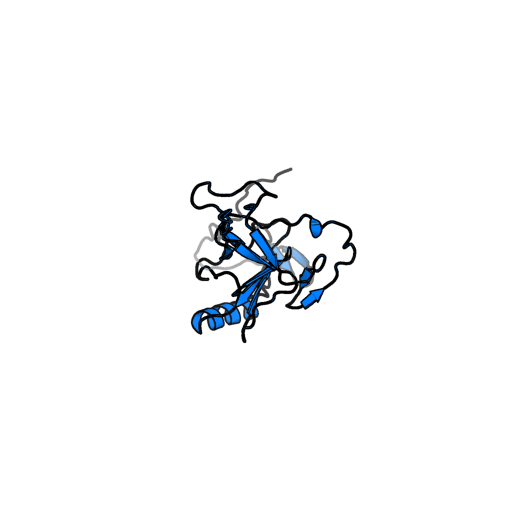-11.492 -6.840 1.00 83.50 73 CYS A N 1
ATOM 567 C CA . CYS A 1 73 ? -8.764 -10.986 -8.141 1.00 83.50 73 CYS A CA 1
ATOM 568 C C . CYS A 1 73 ? -7.890 -11.470 -9.301 1.00 83.50 73 CYS A C 1
ATOM 570 O O . CYS A 1 73 ? -6.741 -11.880 -9.107 1.00 83.50 73 CYS A O 1
ATOM 572 N N . LYS A 1 74 ? -8.474 -11.427 -10.508 1.00 78.06 74 LYS A N 1
ATOM 573 C CA . LYS A 1 74 ? -7.879 -11.901 -11.767 1.00 78.06 74 LYS A CA 1
ATOM 574 C C . LYS A 1 74 ? -6.723 -11.016 -12.238 1.00 78.06 74 LYS A C 1
ATOM 576 O O . LYS A 1 74 ? -5.714 -11.545 -12.692 1.00 78.06 74 LYS A O 1
ATOM 581 N N . SER A 1 75 ? -6.873 -9.699 -12.110 1.00 80.69 75 SER A N 1
ATOM 582 C CA . SER A 1 75 ? -5.846 -8.707 -12.424 1.00 80.69 75 SER A CA 1
ATOM 583 C C . SER A 1 75 ? -5.456 -7.938 -11.166 1.00 80.69 75 SER A C 1
ATOM 585 O O . SER A 1 75 ? -6.314 -7.570 -10.358 1.00 80.69 75 SER A O 1
ATOM 587 N N . ARG A 1 76 ? -4.151 -7.724 -10.986 1.00 83.50 76 ARG A N 1
ATOM 588 C CA . ARG A 1 76 ? -3.571 -7.022 -9.837 1.00 83.50 76 ARG A CA 1
ATOM 589 C C . ARG A 1 76 ? -2.548 -6.013 -10.324 1.00 83.50 76 ARG A C 1
ATOM 591 O O . ARG A 1 76 ? -1.739 -6.326 -11.195 1.00 83.50 76 ARG A O 1
ATOM 598 N N . ALA A 1 77 ? -2.540 -4.848 -9.699 1.00 84.00 77 ALA A N 1
ATOM 599 C CA . ALA A 1 77 ? -1.528 -3.825 -9.911 1.00 84.00 77 ALA A CA 1
ATOM 600 C C . ALA A 1 77 ? -0.621 -3.737 -8.700 1.00 84.00 77 ALA A C 1
ATOM 602 O O . ALA A 1 77 ? -1.124 -3.718 -7.579 1.00 84.00 77 ALA A O 1
ATOM 603 N N . PHE A 1 78 ? 0.687 -3.630 -8.923 1.00 85.25 78 PHE A N 1
ATOM 604 C CA . PHE A 1 78 ? 1.641 -3.337 -7.864 1.00 85.25 78 PHE A CA 1
ATOM 605 C C . PHE A 1 78 ? 2.147 -1.906 -7.981 1.00 85.25 78 PHE A C 1
ATOM 607 O O . PHE A 1 78 ? 2.785 -1.544 -8.967 1.00 85.25 78 PHE A O 1
ATOM 614 N N . PHE A 1 79 ? 1.918 -1.123 -6.934 1.00 84.00 79 PHE A N 1
ATOM 615 C CA . PHE A 1 79 ? 2.421 0.237 -6.813 1.00 84.00 79 PHE A CA 1
ATOM 616 C C . PHE A 1 79 ? 3.577 0.250 -5.831 1.00 84.00 79 PHE A C 1
ATOM 618 O O . PHE A 1 79 ? 3.398 0.120 -4.615 1.00 84.00 79 PHE A O 1
ATOM 625 N N . ARG A 1 80 ? 4.778 0.398 -6.377 1.00 84.81 80 ARG A N 1
ATOM 626 C CA . ARG A 1 80 ? 6.017 0.370 -5.610 1.00 84.81 80 ARG A CA 1
ATOM 627 C C . ARG A 1 80 ? 6.138 1.614 -4.733 1.00 84.81 80 ARG A C 1
ATOM 629 O O . ARG A 1 80 ? 6.003 2.729 -5.222 1.00 84.81 80 ARG A O 1
ATOM 636 N N . SER A 1 81 ? 6.461 1.422 -3.460 1.00 83.50 81 SER A N 1
ATOM 637 C CA . SER A 1 81 ? 6.896 2.500 -2.574 1.00 83.50 81 SER A CA 1
ATOM 638 C C . SER A 1 81 ? 8.417 2.645 -2.636 1.00 83.50 81 SER A C 1
ATOM 640 O O . SER A 1 81 ? 9.153 1.652 -2.665 1.00 83.50 81 SER A O 1
ATOM 642 N N . SER A 1 82 ? 8.898 3.887 -2.638 1.00 77.19 82 SER A N 1
ATOM 643 C CA . SER A 1 82 ? 10.297 4.189 -2.329 1.00 77.19 82 SER A CA 1
ATOM 644 C C . SER A 1 82 ? 10.463 4.311 -0.815 1.00 77.19 82 SER A C 1
ATOM 646 O O . SER A 1 82 ? 9.572 4.811 -0.139 1.00 77.19 82 SER A O 1
ATOM 648 N N . ILE A 1 83 ? 11.609 3.879 -0.287 1.00 67.00 83 ILE A N 1
ATOM 649 C CA . ILE A 1 83 ? 11.941 4.054 1.137 1.00 67.00 83 ILE A CA 1
ATOM 650 C C . ILE A 1 83 ? 12.245 5.530 1.448 1.00 67.00 83 ILE A C 1
ATOM 652 O O . ILE A 1 83 ? 11.970 5.993 2.548 1.00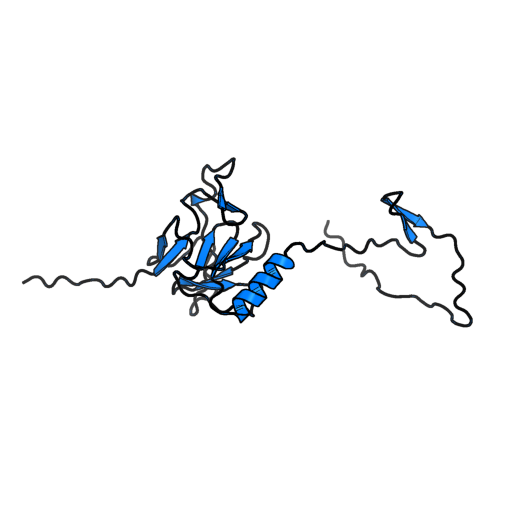 67.00 83 ILE A O 1
ATOM 656 N N . GLU A 1 84 ? 12.799 6.263 0.480 1.00 69.75 84 GLU A N 1
ATOM 657 C CA . GLU A 1 84 ? 13.249 7.658 0.638 1.00 69.75 84 GLU A CA 1
ATOM 658 C C . GLU A 1 84 ? 12.302 8.672 -0.024 1.00 69.75 84 GLU A C 1
ATOM 660 O O . GLU A 1 84 ? 12.511 9.879 0.071 1.00 69.75 84 GLU A O 1
ATOM 665 N N . GLY A 1 85 ? 11.285 8.185 -0.739 1.00 70.44 85 GLY A N 1
ATOM 666 C CA . GLY A 1 85 ? 10.328 9.014 -1.468 1.00 70.44 85 GLY A CA 1
ATOM 667 C C . GLY A 1 85 ? 9.030 9.252 -0.696 1.00 70.44 85 GLY A C 1
ATOM 668 O O . GLY A 1 85 ? 8.842 8.702 0.392 1.00 70.44 85 GLY A O 1
ATOM 669 N N . PRO A 1 86 ? 8.109 10.047 -1.269 1.00 74.81 86 PRO A N 1
ATOM 670 C CA . PRO A 1 86 ? 6.756 10.135 -0.744 1.00 74.81 86 PRO A CA 1
ATOM 671 C C . PRO A 1 86 ? 6.102 8.740 -0.720 1.00 74.81 86 PRO A C 1
ATOM 673 O O . PRO A 1 86 ? 6.445 7.867 -1.529 1.00 74.81 86 PRO A O 1
ATOM 676 N N . PRO A 1 87 ? 5.175 8.494 0.220 1.00 81.69 87 PRO A N 1
ATOM 677 C CA . PRO A 1 87 ? 4.490 7.214 0.297 1.00 81.69 87 PRO A CA 1
ATOM 678 C C . PRO A 1 87 ? 3.647 7.015 -0.963 1.00 81.69 87 PRO A C 1
ATOM 680 O O . PRO A 1 87 ? 2.941 7.921 -1.390 1.00 81.69 87 PRO A O 1
ATOM 683 N N . SER A 1 88 ? 3.677 5.820 -1.556 1.00 85.62 88 SER A N 1
ATOM 684 C CA . SER A 1 88 ? 2.876 5.553 -2.761 1.00 85.62 88 SER A CA 1
ATOM 685 C C . SER A 1 88 ? 1.376 5.401 -2.468 1.00 85.62 88 SER A C 1
ATOM 687 O O . SER A 1 88 ? 0.563 5.380 -3.393 1.00 85.62 88 SER A O 1
ATOM 689 N N . PHE A 1 89 ? 0.994 5.310 -1.192 1.00 91.31 89 PHE A N 1
ATOM 690 C CA . PHE A 1 89 ? -0.385 5.198 -0.733 1.00 91.31 89 PHE A CA 1
ATOM 691 C C . PHE A 1 89 ? -0.569 5.736 0.686 1.00 91.31 89 PHE A C 1
ATOM 693 O O . PHE A 1 89 ? 0.385 5.829 1.460 1.00 91.31 89 PHE A O 1
ATOM 700 N N . TYR A 1 90 ? -1.826 5.987 1.039 1.00 92.56 90 TYR A N 1
ATOM 701 C CA . TYR A 1 90 ? -2.272 6.259 2.401 1.00 92.56 90 TYR A CA 1
ATOM 702 C C . TYR A 1 90 ? -3.403 5.321 2.791 1.00 92.56 90 TYR A C 1
ATOM 704 O O . TYR A 1 90 ? -4.236 4.964 1.954 1.00 92.56 90 TYR A O 1
ATOM 712 N N . LEU A 1 91 ? -3.453 4.965 4.071 1.00 94.88 91 LEU A N 1
ATOM 713 C CA . LEU A 1 91 ? -4.607 4.309 4.672 1.00 94.88 91 LEU A CA 1
ATOM 714 C C . LEU A 1 91 ? -5.479 5.322 5.399 1.00 94.88 91 LEU A C 1
ATOM 716 O O . LEU A 1 91 ? -4.968 6.252 6.015 1.00 94.88 91 LEU A O 1
ATOM 720 N N . PHE A 1 92 ? -6.783 5.094 5.395 1.00 94.81 92 PHE A N 1
ATOM 721 C CA . PHE A 1 92 ? -7.727 5.804 6.249 1.00 94.81 92 PHE A CA 1
ATOM 722 C C . PHE A 1 92 ? -8.080 4.965 7.471 1.00 94.81 92 PHE A C 1
ATOM 724 O O . PHE A 1 92 ? -7.978 3.745 7.423 1.00 94.81 92 PHE A O 1
ATOM 731 N N . GLU A 1 93 ? -8.550 5.600 8.547 1.00 92.19 93 GLU A N 1
ATOM 732 C CA . GLU A 1 93 ? -8.909 4.931 9.816 1.00 92.19 93 GLU A CA 1
ATOM 733 C C . GLU A 1 93 ? -9.914 3.779 9.652 1.00 92.19 93 GLU A C 1
ATOM 735 O O . GLU A 1 93 ? -9.849 2.793 10.378 1.00 92.19 93 GLU A O 1
ATOM 740 N N . ASN A 1 94 ? -10.781 3.847 8.639 1.00 92.81 94 ASN A N 1
ATOM 741 C CA . ASN A 1 94 ? -11.718 2.775 8.288 1.00 92.81 94 ASN A CA 1
ATOM 742 C C . ASN A 1 94 ? -11.073 1.586 7.538 1.00 92.81 94 ASN A C 1
ATOM 744 O O . ASN A 1 94 ? -11.780 0.688 7.085 1.00 92.81 94 ASN A O 1
ATOM 748 N N . GLY A 1 95 ? -9.754 1.609 7.347 1.00 93.69 95 GLY A N 1
ATOM 749 C CA . GLY A 1 95 ? -8.975 0.595 6.645 1.00 93.69 95 GLY A CA 1
ATOM 750 C C . GLY A 1 95 ? -9.015 0.701 5.124 1.00 93.69 95 GLY A C 1
ATOM 751 O O . GLY A 1 95 ? -8.467 -0.165 4.452 1.00 93.69 95 GLY A O 1
ATOM 752 N N . SER A 1 96 ? -9.649 1.716 4.541 1.00 94.00 96 SER A N 1
ATOM 753 C CA . SER A 1 96 ? -9.590 1.923 3.090 1.00 94.00 96 SER A CA 1
ATOM 754 C C . SER A 1 96 ? -8.238 2.506 2.661 1.00 94.00 96 SER A C 1
ATOM 756 O O . SER A 1 96 ? -7.562 3.163 3.454 1.00 94.00 96 SER A O 1
ATOM 758 N N . VAL A 1 97 ? -7.825 2.260 1.415 1.00 93.69 97 VAL A N 1
ATOM 759 C CA . VAL A 1 97 ? -6.530 2.708 0.872 1.00 93.69 97 VAL A CA 1
ATOM 760 C C . VAL A 1 97 ? -6.717 3.599 -0.350 1.00 93.69 97 VAL A C 1
ATOM 762 O O . VAL A 1 97 ? -7.573 3.334 -1.195 1.00 93.69 97 VAL A O 1
ATOM 765 N N . LYS A 1 98 ? -5.889 4.635 -0.478 1.00 90.62 98 LYS A N 1
ATOM 766 C CA . LYS A 1 98 ? -5.827 5.506 -1.660 1.00 90.62 98 LYS A CA 1
ATOM 767 C C . LYS A 1 98 ? -4.389 5.625 -2.146 1.00 90.62 98 LYS A C 1
ATOM 769 O O . LYS A 1 98 ? -3.474 5.822 -1.349 1.00 90.62 98 LYS A O 1
ATOM 774 N N . ALA A 1 99 ? -4.203 5.510 -3.456 1.00 89.31 99 ALA A N 1
ATOM 775 C CA . ALA A 1 99 ? -2.928 5.765 -4.112 1.00 89.31 99 ALA A CA 1
ATOM 776 C C . ALA A 1 99 ? -2.595 7.265 -4.038 1.00 89.31 99 ALA A C 1
ATOM 778 O O . ALA A 1 99 ? -3.451 8.087 -4.358 1.00 89.31 99 ALA A O 1
ATOM 779 N N . HIS A 1 100 ? -1.384 7.629 -3.609 1.00 85.00 100 HIS A N 1
ATOM 780 C CA . HIS A 1 100 ? -1.027 9.038 -3.393 1.00 85.00 100 HIS A CA 1
ATOM 781 C C . HIS A 1 100 ? -0.843 9.818 -4.702 1.00 85.00 100 HIS A C 1
ATOM 783 O O . HIS A 1 100 ? -1.323 10.939 -4.811 1.00 85.00 100 HIS A O 1
ATOM 789 N N . GLU A 1 101 ? -0.151 9.231 -5.679 1.00 79.94 101 GLU A N 1
ATOM 790 C CA . GLU A 1 101 ? 0.213 9.892 -6.945 1.00 79.94 101 GLU A CA 1
ATOM 791 C C . GLU A 1 101 ? -0.721 9.513 -8.110 1.00 79.94 101 GLU A C 1
ATOM 793 O O . GLU A 1 101 ? -0.446 9.840 -9.262 1.00 79.94 101 GLU A O 1
ATOM 798 N N . HIS A 1 102 ? -1.820 8.816 -7.807 1.00 79.06 102 HIS A N 1
ATOM 799 C CA . HIS A 1 102 ? -2.762 8.280 -8.790 1.00 79.06 102 HIS A CA 1
ATOM 800 C C . HIS A 1 102 ? -4.197 8.602 -8.379 1.00 79.06 102 HIS A C 1
ATOM 802 O O . HIS A 1 102 ? -4.943 7.745 -7.891 1.00 79.06 102 HIS A O 1
ATOM 808 N N . ASP A 1 103 ? -4.581 9.868 -8.538 1.00 77.62 103 ASP A N 1
ATOM 809 C CA . ASP A 1 103 ? -5.914 10.352 -8.177 1.00 77.62 103 ASP A CA 1
ATOM 810 C C . ASP A 1 103 ? -7.027 9.645 -8.957 1.00 77.62 103 ASP A C 1
ATOM 812 O O . ASP A 1 103 ? -8.129 9.475 -8.426 1.00 77.62 103 ASP A O 1
ATOM 816 N N . GLU A 1 104 ? -6.723 9.170 -10.166 1.00 79.75 104 GLU A N 1
ATOM 817 C CA . GLU A 1 104 ? -7.599 8.374 -11.023 1.00 79.75 104 GLU A CA 1
ATOM 818 C C . GLU A 1 104 ? -7.961 7.010 -10.426 1.00 79.75 104 GLU A C 1
ATOM 820 O O . GLU A 1 104 ? -9.001 6.446 -10.767 1.00 79.75 104 GLU A O 1
ATOM 825 N N . ILE A 1 105 ? -7.144 6.479 -9.511 1.00 80.19 105 ILE A N 1
ATOM 826 C CA . ILE A 1 105 ? -7.409 5.193 -8.868 1.00 80.19 105 ILE A CA 1
ATOM 827 C C . ILE A 1 105 ? -8.383 5.414 -7.712 1.00 80.19 105 ILE A C 1
ATOM 829 O O . ILE A 1 105 ? -8.053 6.136 -6.765 1.00 80.19 105 ILE A O 1
ATOM 833 N N . PRO A 1 106 ? -9.577 4.802 -7.727 1.00 83.38 106 PRO A N 1
ATOM 834 C CA . PRO A 1 106 ? -10.533 4.964 -6.644 1.00 83.38 106 PRO A CA 1
ATOM 835 C C . PRO A 1 106 ? -9.987 4.391 -5.333 1.00 83.38 106 PRO A C 1
ATOM 837 O O . PRO A 1 106 ? -9.173 3.465 -5.310 1.00 83.38 106 PRO A O 1
ATOM 840 N N . THR A 1 107 ? -10.466 4.936 -4.217 1.00 89.56 107 THR A N 1
ATOM 841 C CA . THR A 1 107 ? -10.171 4.382 -2.894 1.00 89.56 107 THR A CA 1
ATOM 842 C C . THR A 1 107 ? -10.656 2.932 -2.831 1.00 89.56 107 THR A C 1
ATOM 844 O O . THR A 1 107 ? -11.812 2.652 -3.143 1.00 89.56 107 THR A O 1
ATOM 847 N N . SER A 1 108 ? -9.780 2.011 -2.431 1.00 90.38 108 SER A N 1
ATOM 848 C CA . SER A 1 108 ? -10.094 0.581 -2.336 1.00 90.38 108 SER A CA 1
ATOM 849 C C . SER A 1 108 ? -10.477 0.201 -0.907 1.00 90.38 108 SER A C 1
ATOM 851 O O . SER A 1 108 ? -9.857 0.656 0.058 1.00 90.38 108 SER A O 1
ATOM 853 N N . ALA A 1 109 ? -11.511 -0.628 -0.770 1.00 91.31 109 ALA A N 1
ATOM 854 C CA . ALA A 1 109 ? -11.989 -1.112 0.519 1.00 91.31 109 ALA A CA 1
ATOM 855 C C . ALA A 1 109 ? -11.061 -2.203 1.095 1.00 91.31 109 ALA A C 1
ATOM 857 O O . ALA A 1 109 ? -10.338 -2.855 0.335 1.00 91.31 109 ALA A O 1
ATOM 858 N N . PRO A 1 110 ? -11.074 -2.438 2.423 1.00 91.94 110 PRO A N 1
ATOM 859 C CA . PRO A 1 110 ? -10.381 -3.578 3.022 1.00 91.94 110 PRO A CA 1
ATOM 860 C C . PRO A 1 110 ? -10.725 -4.896 2.309 1.00 91.94 110 PRO A C 1
ATOM 862 O O . PRO A 1 110 ? -11.895 -5.200 2.092 1.00 91.94 110 PRO A O 1
ATOM 865 N N . GLY A 1 111 ? -9.704 -5.679 1.951 1.00 90.25 111 GLY A N 1
ATOM 866 C CA . GLY A 1 111 ? -9.845 -6.959 1.243 1.00 90.25 111 GLY A CA 1
ATOM 867 C C . GLY A 1 111 ? -9.665 -6.878 -0.279 1.00 90.25 111 GLY A C 1
ATOM 868 O O . GLY A 1 111 ? -9.253 -7.869 -0.883 1.00 90.25 111 GLY A O 1
ATOM 869 N N . ASP A 1 112 ? -9.862 -5.702 -0.886 1.00 91.44 112 ASP A N 1
ATOM 870 C CA . ASP A 1 112 ? -9.591 -5.455 -2.318 1.00 91.44 112 ASP A CA 1
ATOM 871 C C . ASP A 1 112 ? -8.136 -5.046 -2.590 1.00 91.44 112 ASP A C 1
ATOM 873 O O . ASP A 1 112 ? -7.709 -4.865 -3.735 1.00 91.44 112 ASP A O 1
ATOM 877 N N . TYR A 1 113 ? -7.356 -4.902 -1.525 1.00 93.69 113 TYR A N 1
ATOM 878 C CA . TYR A 1 113 ? -5.950 -4.558 -1.573 1.00 93.69 113 TYR A CA 1
ATOM 879 C C . TYR A 1 113 ? -5.163 -5.357 -0.537 1.00 93.69 113 TYR A C 1
ATOM 881 O O . TYR A 1 113 ? -5.718 -5.971 0.374 1.00 93.69 113 TYR A O 1
ATOM 889 N N . CYS A 1 114 ? -3.845 -5.297 -0.655 1.00 95.19 114 CYS A N 1
ATOM 890 C CA . CYS A 1 114 ? -2.947 -5.587 0.450 1.00 95.19 114 CYS A CA 1
ATOM 891 C C . CYS A 1 114 ? -1.739 -4.642 0.409 1.00 95.19 114 CYS A C 1
ATOM 893 O O . CYS A 1 114 ? -1.391 -4.119 -0.650 1.00 95.19 114 CYS A O 1
ATOM 895 N N . ILE A 1 115 ? -1.070 -4.438 1.542 1.00 94.06 115 ILE A N 1
ATOM 896 C CA . ILE A 1 115 ? 0.098 -3.552 1.668 1.00 94.06 115 ILE A CA 1
ATOM 897 C C . ILE A 1 115 ? 1.360 -4.314 2.077 1.00 94.06 115 ILE A C 1
ATOM 899 O O . ILE A 1 115 ? 1.322 -5.395 2.669 1.00 94.06 115 ILE A O 1
ATOM 903 N N . ASN A 1 116 ? 2.513 -3.741 1.767 1.00 92.94 116 ASN A N 1
ATOM 904 C CA . ASN A 1 116 ? 3.829 -4.207 2.174 1.00 92.94 116 ASN A CA 1
ATOM 905 C C . ASN A 1 116 ? 4.785 -2.999 2.261 1.00 92.94 116 ASN A C 1
ATOM 907 O O . ASN A 1 116 ? 4.545 -1.985 1.609 1.00 92.94 116 ASN A O 1
ATOM 911 N N . PRO A 1 117 ? 5.906 -3.078 2.996 1.00 88.00 117 PRO A N 1
ATOM 912 C CA . PRO A 1 117 ? 6.865 -1.971 3.035 1.00 88.00 117 PRO A CA 1
ATOM 913 C C . PRO A 1 117 ? 7.431 -1.571 1.664 1.00 88.00 117 PRO A C 1
ATOM 915 O O . PRO A 1 117 ? 7.885 -0.445 1.493 1.00 88.00 117 PRO A O 1
ATOM 918 N N . SER A 1 118 ? 7.423 -2.478 0.683 1.00 88.19 118 SER A N 1
ATOM 919 C CA . SER A 1 118 ? 7.872 -2.196 -0.684 1.00 88.19 118 SER A CA 1
ATOM 920 C C . SER A 1 118 ? 6.801 -1.591 -1.597 1.00 88.19 118 SER A C 1
ATOM 922 O O . SER A 1 118 ? 7.124 -1.249 -2.736 1.00 88.19 118 SER A O 1
ATOM 924 N N . GLY A 1 119 ? 5.544 -1.487 -1.159 1.00 89.31 119 GLY A N 1
ATOM 925 C CA . GLY A 1 119 ? 4.425 -1.064 -2.000 1.00 89.31 119 GLY A CA 1
ATOM 926 C C . GLY A 1 119 ? 3.096 -1.709 -1.624 1.00 89.31 119 GLY A C 1
ATOM 927 O O . GLY A 1 119 ? 2.994 -2.438 -0.642 1.00 89.31 119 GLY A O 1
ATOM 928 N N . PHE A 1 120 ? 2.072 -1.498 -2.442 1.00 91.00 120 PHE A N 1
ATOM 929 C CA . PHE A 1 120 ? 0.757 -2.109 -2.240 1.00 91.00 120 PHE A CA 1
ATOM 930 C C . PHE A 1 120 ? 0.232 -2.754 -3.521 1.00 91.00 120 PHE A C 1
ATOM 932 O O . PHE A 1 120 ? 0.588 -2.348 -4.631 1.00 91.00 120 PHE A O 1
ATOM 939 N N . LEU A 1 121 ? -0.574 -3.802 -3.351 1.00 91.19 121 LEU A N 1
ATOM 940 C CA . LEU A 1 121 ? -1.326 -4.440 -4.424 1.00 91.19 121 LEU A CA 1
ATOM 941 C C . LEU A 1 121 ? -2.783 -4.031 -4.323 1.00 91.19 121 LEU A C 1
ATOM 943 O O . LEU A 1 121 ? -3.360 -4.133 -3.244 1.00 91.19 121 LEU A O 1
ATOM 947 N N . ILE A 1 122 ? -3.388 -3.680 -5.451 1.00 89.88 122 ILE A N 1
ATOM 948 C CA . ILE A 1 122 ? -4.840 -3.515 -5.565 1.00 89.88 122 ILE A CA 1
ATOM 949 C C . ILE A 1 122 ? -5.391 -4.423 -6.647 1.00 89.88 122 ILE A C 1
ATOM 951 O O . ILE A 1 122 ? -4.698 -4.762 -7.614 1.00 89.88 122 ILE A O 1
ATOM 955 N N . CYS A 1 123 ? -6.657 -4.780 -6.499 1.00 85.56 123 CYS A N 1
ATOM 956 C CA . CYS A 1 123 ? -7.425 -5.355 -7.584 1.00 85.56 123 CYS A CA 1
ATOM 957 C C . CYS A 1 123 ? -7.775 -4.311 -8.641 1.00 85.56 123 CYS A C 1
ATOM 959 O O . CYS A 1 123 ? -8.204 -3.206 -8.317 1.00 85.56 123 CYS A O 1
ATOM 961 N N . GLY A 1 124 ? -7.664 -4.696 -9.913 1.00 71.88 124 GLY A N 1
ATOM 962 C CA . GLY A 1 124 ? -8.386 -4.011 -10.982 1.00 71.88 124 GLY A CA 1
ATOM 963 C C . GLY A 1 124 ? -9.859 -4.383 -10.874 1.00 71.88 124 GLY A C 1
ATOM 964 O O . GLY A 1 124 ? -10.264 -5.443 -11.338 1.00 71.88 124 GLY A O 1
ATOM 965 N N . SER A 1 125 ? -10.646 -3.577 -10.169 1.00 55.53 125 SER A N 1
ATOM 966 C CA . SER A 1 125 ? -12.059 -3.870 -9.884 1.00 55.53 125 SER A CA 1
ATOM 967 C C . SER A 1 125 ? -13.019 -3.390 -10.981 1.00 55.53 125 SER A C 1
ATOM 969 O O . SER A 1 125 ? -14.196 -3.744 -10.954 1.00 55.53 125 SER A O 1
ATOM 971 N N . THR A 1 126 ? -12.535 -2.649 -11.982 1.00 55.09 126 THR A N 1
ATOM 972 C CA . THR A 1 126 ? -13.308 -2.235 -13.165 1.00 55.09 126 THR A CA 1
ATOM 973 C C . THR A 1 126 ? -12.483 -2.417 -14.442 1.00 55.09 126 THR A C 1
ATOM 975 O O . THR A 1 126 ? -11.260 -2.350 -14.363 1.00 55.09 126 THR A O 1
ATOM 978 N N . PRO A 1 127 ? -13.104 -2.610 -15.623 1.00 57.75 127 PRO A N 1
ATOM 979 C CA . PRO A 1 127 ? -12.383 -2.645 -16.900 1.00 57.75 127 PRO A CA 1
ATOM 980 C C . PRO A 1 127 ? -11.519 -1.395 -17.131 1.00 57.75 127 PRO A C 1
ATOM 982 O O . PRO A 1 127 ? -10.395 -1.508 -17.593 1.00 57.75 127 PRO A O 1
ATOM 985 N N . GLU A 1 128 ? -11.991 -0.215 -16.714 1.00 57.22 128 GLU A N 1
ATOM 986 C CA . GLU A 1 128 ? -11.211 1.032 -16.763 1.00 57.22 128 GLU A CA 1
ATOM 987 C C . GLU A 1 128 ? -10.006 1.002 -15.815 1.00 57.22 128 GLU A C 1
ATOM 989 O O . GLU A 1 128 ? -8.915 1.424 -16.192 1.00 57.22 128 GLU A O 1
ATOM 994 N N . ALA A 1 129 ? -10.165 0.466 -14.600 1.00 56.81 129 ALA A N 1
ATOM 995 C CA . ALA A 1 129 ? -9.040 0.251 -13.699 1.00 56.81 129 ALA A CA 1
ATOM 996 C C . ALA A 1 129 ? -8.084 -0.807 -14.264 1.00 56.81 129 ALA A C 1
ATOM 998 O O . ALA A 1 129 ? -6.880 -0.616 -14.178 1.00 56.81 129 ALA A O 1
ATOM 999 N N . GLU A 1 130 ? -8.575 -1.886 -14.879 1.00 60.50 130 GLU A N 1
ATOM 1000 C CA . GLU A 1 130 ? -7.744 -2.883 -15.563 1.00 60.50 130 GLU A CA 1
ATOM 1001 C C . GLU A 1 130 ? -6.971 -2.274 -16.737 1.00 60.50 130 GLU A C 1
ATOM 1003 O O . GLU A 1 130 ? -5.796 -2.602 -16.897 1.00 60.50 130 GLU A O 1
ATOM 1008 N N . ASP A 1 131 ? -7.568 -1.364 -17.506 1.00 59.56 131 ASP A N 1
ATOM 1009 C CA . ASP A 1 131 ? -6.917 -0.651 -18.608 1.00 59.56 131 ASP A CA 1
ATOM 1010 C C . ASP A 1 131 ? -5.855 0.332 -18.099 1.00 59.56 131 ASP A C 1
ATOM 1012 O O . ASP A 1 131 ? -4.736 0.342 -18.615 1.00 59.56 131 ASP A O 1
ATOM 1016 N N . ILE A 1 132 ? -6.149 1.104 -17.046 1.00 62.19 132 ILE A N 1
ATOM 1017 C CA . ILE A 1 132 ? -5.183 2.004 -16.391 1.00 62.19 132 ILE A CA 1
ATOM 1018 C C . ILE A 1 132 ? -4.030 1.195 -15.790 1.00 62.19 132 ILE A C 1
ATOM 1020 O O . ILE A 1 132 ? -2.865 1.512 -16.014 1.00 62.19 132 ILE A O 1
ATOM 1024 N N . ILE A 1 133 ? -4.335 0.111 -15.076 1.00 61.88 133 ILE A N 1
ATOM 1025 C CA . ILE A 1 133 ? -3.354 -0.793 -14.467 1.00 61.88 133 ILE A CA 1
ATOM 1026 C C . ILE A 1 133 ? -2.502 -1.468 -15.542 1.00 61.88 133 ILE A C 1
ATOM 1028 O O . ILE A 1 133 ? -1.284 -1.544 -15.396 1.00 61.88 133 ILE A O 1
ATOM 1032 N N . SER A 1 134 ? -3.107 -1.933 -16.634 1.00 56.97 134 SER A N 1
ATOM 1033 C CA . SER A 1 134 ? -2.391 -2.559 -17.748 1.00 56.97 134 SER A CA 1
ATOM 1034 C C . SER A 1 134 ? -1.511 -1.546 -18.475 1.00 56.97 134 SER A C 1
ATOM 1036 O O . SER A 1 134 ? -0.348 -1.838 -18.751 1.00 56.97 134 SER A O 1
ATOM 1038 N N . ALA A 1 135 ? -2.005 -0.329 -18.711 1.00 57.03 135 ALA A N 1
ATOM 1039 C CA . ALA A 1 135 ? -1.208 0.771 -19.242 1.00 57.03 135 ALA A CA 1
ATOM 1040 C C . ALA A 1 135 ? -0.035 1.113 -18.312 1.00 57.03 135 ALA A C 1
ATOM 1042 O O . ALA A 1 135 ? 1.074 1.336 -18.793 1.00 57.03 135 ALA A O 1
ATOM 1043 N N . TYR A 1 136 ? -0.237 1.076 -16.992 1.00 55.50 136 TYR A N 1
ATOM 1044 C CA . TYR A 1 136 ? 0.809 1.342 -16.005 1.00 55.50 136 TYR A CA 1
ATOM 1045 C C . TYR A 1 136 ? 1.846 0.217 -15.921 1.00 55.50 136 TYR A C 1
ATOM 1047 O O . TYR A 1 136 ? 3.044 0.490 -15.880 1.00 55.50 136 TYR A O 1
ATOM 1055 N N . LEU A 1 137 ? 1.428 -1.051 -15.968 1.00 55.03 137 LEU A N 1
ATOM 1056 C CA . LEU A 1 137 ? 2.333 -2.206 -16.036 1.00 55.03 137 LEU A CA 1
ATOM 1057 C C . LEU A 1 137 ? 3.195 -2.174 -17.308 1.00 55.03 137 LEU A C 1
ATOM 1059 O O . LEU A 1 137 ? 4.364 -2.552 -17.263 1.00 55.03 137 LEU A O 1
ATOM 1063 N N . ILE A 1 138 ? 2.654 -1.661 -18.419 1.00 51.22 138 ILE A N 1
ATOM 1064 C CA . ILE A 1 138 ? 3.393 -1.455 -19.675 1.00 51.22 138 ILE A CA 1
ATOM 1065 C C . ILE A 1 138 ? 4.291 -0.201 -19.603 1.00 51.22 138 ILE A C 1
ATOM 1067 O O . ILE A 1 138 ? 5.406 -0.213 -20.127 1.00 51.22 138 ILE A O 1
ATOM 1071 N N . ALA A 1 139 ? 3.852 0.869 -18.932 1.00 46.81 139 ALA A N 1
ATOM 1072 C CA . ALA A 1 139 ? 4.589 2.129 -18.782 1.00 46.81 139 ALA A CA 1
ATOM 1073 C C . ALA A 1 139 ? 5.657 2.113 -17.668 1.00 46.81 139 ALA A C 1
ATOM 1075 O O . ALA A 1 139 ? 6.537 2.975 -17.655 1.00 46.81 139 ALA A O 1
ATOM 1076 N N . SER A 1 140 ? 5.643 1.119 -16.770 1.00 45.09 140 SER A N 1
ATOM 1077 C CA . SER A 1 140 ? 6.566 0.973 -15.625 1.00 45.09 140 SER A CA 1
ATOM 1078 C C . SER A 1 140 ? 8.014 0.606 -15.989 1.00 45.09 140 SER A C 1
ATOM 1080 O O . SER A 1 140 ? 8.813 0.247 -15.125 1.00 45.09 140 SER A O 1
ATOM 1082 N N . LEU A 1 141 ? 8.412 0.782 -17.247 1.00 44.78 141 LEU A N 1
ATOM 1083 C CA . LEU A 1 141 ? 9.796 1.107 -17.574 1.00 44.78 141 LEU A CA 1
ATOM 1084 C C . LEU A 1 141 ? 9.838 2.546 -18.093 1.00 44.78 141 LEU A C 1
ATOM 1086 O O . LEU A 1 141 ? 9.953 2.742 -19.309 1.00 44.78 141 LEU A O 1
ATOM 1090 N N . PRO A 1 142 ? 9.807 3.576 -17.225 1.00 42.53 142 PRO A N 1
ATOM 1091 C CA . PRO A 1 142 ? 10.278 4.871 -17.657 1.00 42.53 142 PRO A CA 1
ATOM 1092 C C . PRO A 1 142 ? 11.762 4.687 -17.978 1.00 42.53 142 PRO A C 1
ATOM 1094 O O . PRO A 1 142 ? 12.622 4.663 -17.096 1.00 42.53 142 PRO A O 1
ATOM 1097 N N . LYS A 1 143 ? 12.089 4.535 -19.266 1.00 47.06 143 LYS A N 1
ATOM 1098 C CA . LYS A 1 143 ? 13.421 4.863 -19.767 1.00 47.06 143 LYS A CA 1
ATOM 1099 C C . LYS A 1 143 ? 13.592 6.346 -19.475 1.00 47.06 143 LYS A C 1
ATOM 1101 O O . LYS A 1 143 ? 13.206 7.180 -20.292 1.00 47.06 143 LYS A O 1
ATOM 1106 N N . ALA A 1 144 ? 14.088 6.669 -18.281 1.00 43.88 144 ALA A N 1
ATOM 1107 C CA . ALA A 1 144 ? 14.414 8.024 -17.882 1.00 43.88 144 ALA A CA 1
ATOM 1108 C C . ALA A 1 144 ? 15.310 8.610 -18.974 1.00 43.88 144 ALA A C 1
ATOM 1110 O O . ALA A 1 144 ? 16.479 8.251 -19.121 1.00 43.88 144 ALA A O 1
ATOM 1111 N N . THR A 1 145 ? 14.718 9.446 -19.820 1.00 43.19 145 THR A N 1
ATOM 1112 C CA . THR A 1 145 ? 15.417 10.032 -20.953 1.00 43.19 145 THR A CA 1
ATOM 1113 C C . THR A 1 145 ? 16.036 11.313 -20.425 1.00 43.19 145 THR A C 1
ATOM 1115 O O . THR A 1 145 ? 15.455 12.390 -20.527 1.00 43.19 145 THR A O 1
ATOM 1118 N N . ILE A 1 146 ? 17.187 11.193 -19.762 1.00 45.75 146 ILE A N 1
ATOM 1119 C CA . ILE A 1 146 ? 17.941 12.364 -19.317 1.00 45.75 146 ILE A CA 1
ATOM 1120 C C . ILE A 1 146 ? 18.448 13.059 -20.579 1.00 45.75 146 ILE A C 1
ATOM 1122 O O . ILE A 1 146 ? 19.290 12.524 -21.303 1.00 45.75 146 ILE A O 1
ATOM 1126 N N . LYS A 1 147 ? 17.918 14.250 -20.869 1.00 50.81 147 LYS A N 1
ATOM 1127 C CA . LYS A 1 147 ? 18.461 15.105 -21.926 1.00 50.81 147 LYS A CA 1
ATOM 1128 C C . LYS A 1 147 ? 19.865 15.527 -21.489 1.00 50.81 147 LYS A C 1
ATOM 1130 O O . LYS A 1 147 ? 20.018 16.281 -20.533 1.00 50.81 147 LYS A O 1
ATOM 1135 N N . LYS A 1 148 ? 20.894 14.984 -22.142 1.00 51.72 148 LYS A N 1
ATOM 1136 C CA . LYS A 1 148 ? 22.299 15.284 -21.840 1.00 51.72 148 LYS A CA 1
ATOM 1137 C C . LYS A 1 148 ? 22.612 16.703 -22.329 1.00 51.72 148 LYS A C 1
ATOM 1139 O O . LYS A 1 148 ? 22.620 16.946 -23.534 1.00 51.72 148 LYS A O 1
ATOM 1144 N N . CYS A 1 149 ? 22.839 17.639 -21.410 1.00 58.19 149 CYS A N 1
ATOM 1145 C CA . CYS A 1 149 ? 23.181 19.020 -21.749 1.00 58.19 149 CYS A CA 1
ATOM 1146 C C . CYS A 1 149 ? 24.681 19.149 -22.032 1.00 58.19 149 CYS A C 1
ATOM 1148 O O . CYS A 1 149 ? 25.511 18.825 -21.185 1.00 58.19 149 CYS A O 1
ATOM 1150 N N . CYS A 1 150 ? 25.023 19.678 -23.202 1.00 55.97 150 CYS A N 1
ATOM 1151 C CA . CYS A 1 150 ? 26.357 20.169 -23.516 1.00 55.97 150 CYS A CA 1
ATOM 1152 C C . CYS A 1 150 ? 26.228 21.675 -23.722 1.00 55.97 150 CYS A C 1
ATOM 1154 O O . CYS A 1 150 ? 25.311 22.099 -24.417 1.00 55.97 150 CYS A O 1
ATOM 1156 N N . GLY A 1 151 ? 27.061 22.472 -23.042 1.00 53.88 151 GLY A N 1
ATOM 1157 C CA . GLY A 1 151 ? 26.972 23.940 -23.043 1.00 53.88 151 GLY A CA 1
ATOM 1158 C C . GLY A 1 151 ? 27.063 24.567 -24.442 1.00 53.88 151 GLY A C 1
ATOM 1159 O O . GLY A 1 151 ? 27.086 23.863 -25.443 1.00 53.88 151 GLY A O 1
ATOM 1160 N N . LEU A 1 152 ? 27.127 25.899 -24.532 1.00 54.28 152 LEU A N 1
ATOM 1161 C CA . LEU A 1 152 ? 27.132 26.625 -25.812 1.00 54.28 152 LEU A CA 1
ATOM 1162 C C . LEU A 1 152 ? 28.116 26.003 -26.832 1.00 54.28 152 LEU A C 1
ATOM 1164 O O . LEU A 1 152 ? 29.299 25.840 -26.536 1.00 54.28 152 LEU A O 1
ATOM 1168 N N . ASN A 1 153 ? 27.618 25.655 -28.025 1.00 59.94 153 ASN A N 1
ATOM 1169 C CA . ASN A 1 153 ? 28.346 24.952 -29.099 1.00 59.94 153 ASN A CA 1
ATOM 1170 C C . ASN A 1 153 ? 28.789 23.510 -28.779 1.00 59.94 153 ASN A C 1
ATOM 1172 O O . ASN A 1 153 ? 29.637 22.947 -29.473 1.00 59.94 153 ASN A O 1
ATOM 1176 N N . GLY A 1 154 ? 28.234 22.898 -27.739 1.00 63.28 154 GLY A N 1
ATOM 1177 C CA . GLY A 1 154 ? 28.498 21.527 -27.335 1.00 63.28 154 GLY A CA 1
ATOM 1178 C C . GLY A 1 154 ? 27.472 20.549 -27.906 1.00 63.28 154 GLY A C 1
ATOM 1179 O O . GLY A 1 154 ? 26.268 20.769 -27.823 1.00 63.28 154 GLY A O 1
ATOM 1180 N N . GLN A 1 155 ? 27.944 19.424 -28.428 1.00 69.38 155 GLN A N 1
ATOM 1181 C CA . GLN A 1 155 ? 27.130 18.263 -28.773 1.00 69.38 155 GLN A CA 1
ATOM 1182 C C . GLN A 1 155 ? 27.569 17.084 -27.909 1.00 69.38 155 GLN A C 1
ATOM 1184 O O . GLN A 1 155 ? 28.764 16.870 -27.706 1.00 69.38 155 GLN A O 1
ATOM 1189 N N . TYR A 1 156 ? 26.624 16.295 -27.403 1.00 68.56 156 TYR A N 1
ATOM 1190 C CA . TYR A 1 156 ? 26.982 15.068 -26.704 1.00 68.56 156 TYR A CA 1
ATOM 1191 C C . TYR A 1 156 ? 27.420 14.003 -27.714 1.00 68.56 156 TYR A C 1
ATOM 1193 O O . TYR A 1 156 ? 26.684 13.673 -28.643 1.00 68.56 156 TYR A O 1
ATOM 1201 N N . SER A 1 157 ? 28.623 13.459 -27.540 1.00 66.88 157 SER A N 1
ATOM 1202 C CA . SER A 1 157 ? 29.117 12.340 -28.337 1.00 66.88 157 SER A CA 1
ATOM 1203 C C . SER A 1 157 ? 28.802 11.030 -27.627 1.00 66.88 157 SER A C 1
ATOM 1205 O O . SER A 1 157 ? 29.422 10.717 -26.613 1.00 66.88 157 SER A O 1
ATOM 1207 N N . GLU A 1 158 ? 27.901 10.224 -28.193 1.00 65.31 158 GLU A N 1
ATOM 1208 C CA . GLU A 1 158 ? 27.627 8.873 -27.676 1.00 65.31 158 GLU A CA 1
ATOM 1209 C C . GLU A 1 158 ? 28.860 7.958 -27.760 1.00 65.31 158 GLU A C 1
ATOM 1211 O O . GLU A 1 158 ? 29.059 7.096 -26.911 1.00 65.31 158 GLU A O 1
ATOM 1216 N N . VAL A 1 159 ? 29.752 8.191 -28.725 1.00 67.44 159 VAL A N 1
ATOM 1217 C CA . VAL A 1 159 ? 30.996 7.418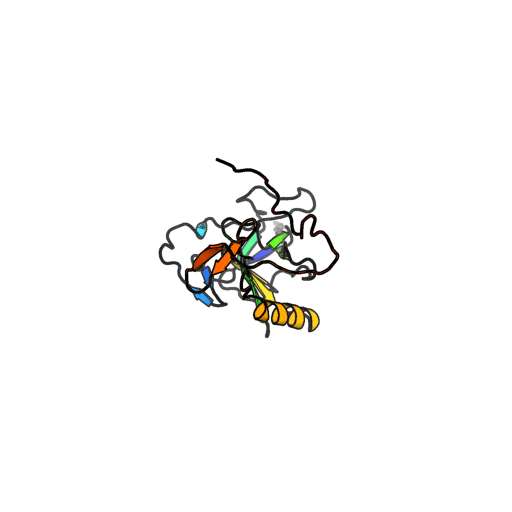 -28.870 1.00 67.44 159 VAL A CA 1
ATOM 1218 C C . VAL A 1 159 ? 31.995 7.748 -27.760 1.00 67.44 159 VAL A C 1
ATOM 1220 O O . VAL A 1 159 ? 32.636 6.854 -27.218 1.00 67.44 159 VAL A O 1
ATOM 1223 N N . LYS A 1 160 ? 32.139 9.031 -27.409 1.00 69.19 160 LYS A N 1
ATOM 1224 C CA . LYS A 1 160 ? 33.101 9.480 -26.388 1.00 69.19 160 LYS A CA 1
ATOM 1225 C C . LYS A 1 160 ? 32.497 9.609 -24.993 1.00 69.19 160 LYS A C 1
ATOM 1227 O O . LYS A 1 160 ? 33.201 10.042 -24.084 1.00 69.19 160 LYS A O 1
ATOM 1232 N N . GLN A 1 161 ? 31.202 9.325 -24.854 1.00 69.31 161 GLN A N 1
ATOM 1233 C CA . GLN A 1 161 ? 30.409 9.523 -23.639 1.00 69.31 161 GLN A CA 1
ATOM 1234 C C . GLN A 1 161 ? 30.628 10.908 -22.989 1.00 69.31 161 GLN A C 1
ATOM 1236 O O . GLN A 1 161 ? 30.584 11.053 -21.770 1.00 69.31 161 GLN A O 1
ATOM 1241 N N . SER A 1 162 ? 30.885 11.942 -23.796 1.00 65.88 162 SER A N 1
ATOM 1242 C CA . SER A 1 162 ? 31.264 13.282 -23.328 1.00 65.88 162 SER A CA 1
ATOM 1243 C C . SER A 1 162 ? 30.800 14.380 -24.286 1.00 65.88 162 SER A C 1
ATOM 1245 O O . SER A 1 162 ? 30.482 14.126 -25.451 1.00 65.88 162 SER A O 1
ATOM 1247 N N . CYS A 1 163 ? 30.753 15.616 -23.787 1.00 66.50 163 CYS A N 1
ATOM 1248 C CA . CYS A 1 163 ? 30.435 16.790 -24.590 1.00 66.50 163 CYS A CA 1
ATOM 1249 C C . CYS A 1 163 ? 31.623 17.192 -25.465 1.00 66.50 163 CYS A C 1
ATOM 1251 O O . CYS A 1 163 ? 32.722 17.434 -24.969 1.00 66.50 163 CYS A O 1
ATOM 1253 N N . ILE A 1 164 ? 31.385 17.295 -26.769 1.00 73.19 164 ILE A N 1
ATOM 1254 C CA . ILE A 1 164 ? 32.359 17.746 -27.759 1.00 73.19 164 ILE A CA 1
ATOM 1255 C C . ILE A 1 164 ? 31.931 19.092 -28.337 1.00 73.19 164 ILE A C 1
ATOM 1257 O O . ILE A 1 164 ? 30.746 19.348 -28.523 1.00 73.19 164 ILE A O 1
ATOM 1261 N N . VAL A 1 165 ? 32.895 19.959 -28.635 1.00 68.06 165 VAL A N 1
ATOM 1262 C CA . VAL A 1 165 ? 32.617 21.242 -29.291 1.00 68.06 165 VAL A CA 1
ATOM 1263 C C . VAL A 1 165 ? 32.326 20.982 -30.769 1.00 68.06 165 VAL A C 1
ATOM 1265 O O . VAL A 1 165 ? 33.199 20.496 -31.493 1.00 68.06 165 VAL A O 1
ATOM 1268 N N . SER A 1 166 ? 31.111 21.296 -31.217 1.00 61.16 166 SER A N 1
ATOM 1269 C CA . SER A 1 166 ? 30.727 21.203 -32.624 1.00 61.16 166 SER A CA 1
ATOM 1270 C C . SER A 1 166 ? 31.358 22.367 -33.388 1.00 61.16 166 SER A C 1
ATOM 1272 O O . SER A 1 166 ? 30.988 23.524 -33.211 1.00 61.16 166 SER A O 1
ATOM 1274 N N . ARG A 1 167 ? 32.372 22.077 -34.208 1.00 53.22 167 ARG A N 1
ATOM 1275 C CA . ARG A 1 167 ? 33.055 23.067 -35.056 1.00 53.22 167 ARG A CA 1
ATOM 1276 C C . ARG A 1 167 ? 32.371 23.165 -36.422 1.00 53.22 167 ARG A C 1
ATOM 1278 O O . ARG A 1 167 ? 32.971 22.813 -37.434 1.00 53.22 167 ARG A O 1
ATOM 1285 N N . GLY A 1 168 ? 31.116 23.604 -36.446 1.00 51.81 168 GLY A N 1
ATOM 1286 C CA . GLY A 1 168 ? 30.365 23.845 -37.679 1.00 51.81 168 GLY A CA 1
ATOM 1287 C C . GLY A 1 168 ? 29.618 25.174 -37.620 1.00 51.81 168 GLY A C 1
ATOM 1288 O O . GLY A 1 168 ? 28.914 25.437 -36.649 1.00 51.81 168 GLY A O 1
ATOM 1289 N N . ASN A 1 169 ? 29.770 26.005 -38.654 1.00 44.84 169 ASN A N 1
ATOM 1290 C CA . ASN A 1 169 ? 28.924 27.180 -38.850 1.00 44.84 169 ASN A CA 1
ATOM 1291 C C . ASN A 1 169 ? 27.512 26.694 -39.200 1.00 44.84 169 ASN A C 1
ATOM 1293 O O . ASN A 1 169 ? 27.318 26.087 -40.252 1.00 44.84 169 ASN A O 1
ATOM 1297 N N . PHE A 1 170 ? 26.538 26.940 -38.326 1.00 48.19 170 PHE A N 1
ATOM 1298 C CA . PHE A 1 170 ? 25.130 26.774 -38.675 1.00 48.19 170 PHE A CA 1
ATOM 1299 C C . PHE A 1 170 ? 24.698 28.002 -39.479 1.00 48.19 170 PHE A C 1
ATOM 1301 O O . PHE A 1 170 ? 24.460 29.066 -38.912 1.00 48.19 170 PHE A O 1
ATOM 1308 N N . ASP A 1 171 ? 24.651 27.863 -40.803 1.00 41.69 171 ASP A N 1
ATOM 1309 C CA . ASP A 1 171 ? 24.056 28.863 -41.686 1.00 41.69 171 ASP A CA 1
ATOM 1310 C C . ASP A 1 171 ? 22.529 28.720 -41.622 1.00 41.69 171 ASP A C 1
ATOM 1312 O O . ASP A 1 171 ? 21.958 27.734 -42.094 1.00 41.69 171 ASP A O 1
ATOM 1316 N N . VAL A 1 172 ? 21.875 29.673 -40.959 1.00 47.72 172 VAL A N 1
ATOM 1317 C CA . VAL A 1 172 ? 20.411 29.764 -40.867 1.00 47.72 172 VAL A CA 1
ATOM 1318 C C . VAL A 1 172 ? 19.947 31.052 -41.556 1.00 47.72 172 VAL A C 1
ATOM 1320 O O . VAL A 1 172 ? 19.135 31.805 -41.026 1.00 47.72 172 VAL A O 1
ATOM 1323 N N . GLY A 1 173 ? 20.475 31.328 -42.754 1.00 51.38 173 GLY A N 1
ATOM 1324 C CA . GLY A 1 173 ? 20.006 32.415 -43.619 1.00 51.38 173 GLY A CA 1
ATOM 1325 C C . GLY A 1 173 ? 20.008 33.802 -42.954 1.00 51.38 173 GLY A C 1
ATOM 1326 O O . GLY A 1 173 ? 20.804 34.086 -42.066 1.00 51.38 173 GLY A O 1
ATOM 1327 N N . ASN A 1 174 ? 19.091 34.682 -43.380 1.00 38.97 174 ASN A N 1
ATOM 1328 C CA . ASN A 1 174 ? 18.986 36.088 -42.936 1.00 38.97 174 ASN A CA 1
ATOM 1329 C C . ASN A 1 174 ? 18.486 36.286 -41.484 1.00 38.97 174 ASN A C 1
ATOM 1331 O O . ASN A 1 174 ? 17.990 37.362 -41.147 1.00 38.97 174 ASN A O 1
ATOM 1335 N N . PHE A 1 175 ? 18.586 35.278 -40.619 1.00 41.66 175 PHE A N 1
ATOM 1336 C CA . PHE A 1 175 ? 18.164 35.383 -39.226 1.00 41.66 175 PHE A CA 1
ATOM 1337 C C . PHE A 1 175 ? 19.374 35.415 -38.295 1.00 41.66 175 PHE A C 1
ATOM 1339 O O . PHE A 1 175 ? 20.193 34.499 -38.267 1.00 41.66 175 PHE A O 1
ATOM 1346 N N . THR A 1 176 ? 19.460 36.454 -37.467 1.00 42.00 176 THR A N 1
ATOM 1347 C CA . THR A 1 176 ? 20.390 36.475 -36.337 1.00 42.00 176 THR A CA 1
ATOM 1348 C C . THR A 1 176 ? 19.832 35.573 -35.240 1.00 42.00 176 THR A C 1
ATOM 1350 O O . THR A 1 176 ? 18.830 35.904 -34.609 1.00 42.00 176 THR A O 1
ATOM 1353 N N . LEU A 1 177 ? 20.471 34.427 -34.999 1.00 43.72 177 LEU A N 1
ATOM 1354 C CA . LEU A 1 177 ? 20.149 33.544 -33.876 1.00 43.72 177 LEU A CA 1
ATOM 1355 C C . LEU A 1 177 ? 20.580 34.191 -32.552 1.00 43.72 177 LEU A C 1
ATOM 1357 O O . LEU A 1 177 ? 21.663 33.937 -32.027 1.00 43.72 177 LEU A O 1
ATOM 1361 N N . THR A 1 178 ? 19.717 35.029 -31.985 1.00 39.66 178 THR A N 1
ATOM 1362 C CA . THR A 1 178 ? 19.837 35.506 -30.603 1.00 39.66 178 THR A CA 1
ATOM 1363 C C . THR A 1 178 ? 19.271 34.454 -29.648 1.00 39.66 178 THR A C 1
ATOM 1365 O O . THR A 1 178 ? 18.195 34.634 -29.095 1.00 39.66 178 THR A O 1
ATOM 1368 N N . GLY A 1 179 ? 19.992 33.340 -29.482 1.00 36.12 179 GLY A N 1
ATOM 1369 C CA . GLY A 1 179 ? 19.699 32.307 -28.478 1.00 36.12 179 GLY A CA 1
ATOM 1370 C C . GLY A 1 179 ? 18.512 31.387 -28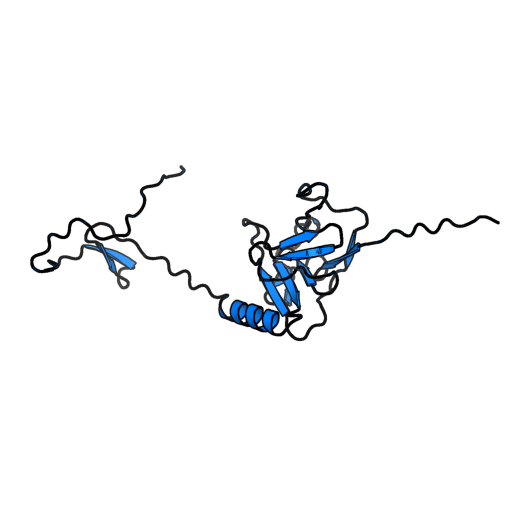.806 1.00 36.12 179 GLY A C 1
ATOM 1371 O O . GLY A 1 179 ? 17.423 31.830 -29.150 1.00 36.12 179 GLY A O 1
ATOM 1372 N N . GLY A 1 180 ? 18.728 30.074 -28.680 1.00 33.75 180 GLY A N 1
ATOM 1373 C CA . GLY A 1 180 ? 17.710 29.035 -28.858 1.00 33.75 180 GLY A CA 1
ATOM 1374 C C . GLY A 1 180 ? 17.588 28.159 -27.609 1.00 33.75 180 GLY A C 1
ATOM 1375 O O . GLY A 1 180 ? 18.578 27.606 -27.141 1.00 33.75 180 GLY A O 1
ATOM 1376 N N . PHE A 1 181 ? 16.362 28.096 -27.090 1.00 45.47 181 PHE A N 1
ATOM 1377 C CA . PHE A 1 181 ? 15.866 27.543 -25.817 1.00 45.47 181 PHE A CA 1
ATOM 1378 C C . PHE A 1 181 ? 15.835 25.985 -25.785 1.00 45.47 181 PHE A C 1
ATOM 1380 O O . PHE A 1 181 ? 15.775 25.383 -26.862 1.00 45.47 181 PHE A O 1
ATOM 1387 N N . PRO A 1 182 ? 15.798 25.299 -24.608 1.00 43.84 182 PRO A N 1
ATOM 1388 C CA . PRO A 1 182 ? 15.621 25.815 -23.246 1.00 43.84 182 PRO A CA 1
ATOM 1389 C C . PRO A 1 182 ? 16.859 26.331 -22.539 1.00 43.84 182 PRO A C 1
ATOM 1391 O O . PRO A 1 182 ? 17.904 25.688 -22.525 1.00 43.84 182 PRO A O 1
ATOM 1394 N N . GLU A 1 183 ? 16.691 27.477 -21.879 1.00 43.50 183 GLU A N 1
ATOM 1395 C CA . GLU A 1 183 ? 17.605 27.969 -20.856 1.00 43.50 183 GLU A CA 1
ATOM 1396 C C . GLU A 1 183 ? 17.749 26.910 -19.759 1.00 43.50 183 GLU A C 1
ATOM 1398 O O . GLU A 1 183 ? 16.791 26.551 -19.072 1.00 43.50 183 GLU A O 1
ATOM 1403 N N . CYS A 1 184 ? 18.970 26.408 -19.578 1.00 45.00 184 CYS A N 1
ATOM 1404 C CA . CYS A 1 184 ? 19.324 25.692 -18.364 1.00 45.00 184 CYS A CA 1
ATOM 1405 C C . CYS A 1 184 ? 19.230 26.705 -17.221 1.00 45.00 184 CYS A C 1
ATOM 1407 O O . CYS A 1 184 ? 20.081 27.590 -17.123 1.00 45.00 184 CYS A O 1
ATOM 1409 N N . GLN A 1 185 ? 18.190 26.619 -16.386 1.00 44.88 185 GLN A N 1
ATOM 1410 C CA . GLN A 1 185 ? 18.117 27.442 -15.184 1.00 44.88 185 GLN A CA 1
ATOM 1411 C C . GLN A 1 185 ? 19.386 27.209 -14.364 1.00 44.88 185 GLN A C 1
ATOM 1413 O O . GLN A 1 185 ? 19.610 26.123 -13.829 1.00 44.88 185 GLN A O 1
ATOM 1418 N N . GLN A 1 186 ? 20.206 28.250 -14.242 1.00 44.41 186 GLN A N 1
ATOM 1419 C CA . GLN A 1 186 ? 21.185 28.338 -13.174 1.00 44.41 186 GLN A CA 1
ATOM 1420 C C . GLN A 1 186 ? 20.415 28.469 -11.858 1.00 44.41 186 GLN A C 1
ATOM 1422 O O . GLN A 1 186 ? 20.135 29.569 -11.387 1.00 44.41 186 GLN A O 1
ATOM 1427 N N . ARG A 1 187 ? 20.023 27.344 -11.265 1.00 35.47 187 ARG A N 1
ATOM 1428 C CA . ARG A 1 187 ? 19.608 27.303 -9.866 1.00 35.47 187 ARG A CA 1
ATOM 1429 C C . ARG A 1 187 ? 20.493 26.327 -9.114 1.00 35.47 187 ARG A C 1
ATOM 1431 O O . ARG A 1 187 ? 20.283 25.126 -9.158 1.00 35.47 187 ARG A O 1
ATOM 1438 N N . GLY A 1 188 ? 21.479 26.924 -8.446 1.00 36.31 188 GLY A N 1
ATOM 1439 C CA . GLY A 1 188 ? 21.844 26.607 -7.071 1.00 36.31 188 GLY A CA 1
ATOM 1440 C C . GLY A 1 188 ? 22.377 25.208 -6.815 1.00 36.31 188 GLY A C 1
ATOM 1441 O O . GLY A 1 188 ? 21.618 24.275 -6.584 1.00 36.31 188 GLY A O 1
ATOM 1442 N N . MET A 1 189 ? 23.702 25.131 -6.709 1.00 30.80 189 MET A N 1
ATOM 1443 C CA . MET A 1 189 ? 24.359 24.244 -5.754 1.00 30.80 189 MET A CA 1
ATOM 1444 C C . MET A 1 189 ? 23.622 24.286 -4.406 1.00 30.80 189 MET A C 1
ATOM 1446 O O . MET A 1 189 ? 23.405 25.370 -3.861 1.00 30.80 189 MET A O 1
ATOM 1450 N N . PHE A 1 190 ? 23.318 23.121 -3.843 1.00 34.19 190 PHE A N 1
ATOM 1451 C CA . PHE A 1 190 ? 23.327 22.960 -2.396 1.00 34.19 190 PHE A CA 1
ATOM 1452 C C . PHE A 1 190 ? 24.528 22.080 -2.047 1.00 34.19 190 PHE A C 1
ATOM 1454 O O . PHE A 1 190 ? 24.550 20.909 -2.413 1.00 34.19 190 PHE A O 1
ATOM 1461 N N . ALA A 1 191 ? 25.480 22.746 -1.380 1.00 33.81 191 ALA A N 1
ATOM 1462 C CA . ALA A 1 191 ? 26.765 22.316 -0.815 1.00 33.81 191 ALA A CA 1
ATOM 1463 C C . ALA A 1 191 ? 27.763 21.643 -1.772 1.00 33.81 191 ALA A C 1
ATOM 1465 O O . ALA A 1 191 ? 27.705 20.410 -1.958 1.00 33.81 191 ALA A O 1
#

Radius of gyration: 25.13 Å; chains: 1; bounding box: 61×50×79 Å

Sequence (191 aa):
LIAALLHVTNSVDIFMCCPNNFLLRDGDCVKPPNSIGFLSRYVPVVVSPERGLLEPGTYPEEWTFKYDAKPSCKSRAFFRSSIEGPPSFYLFENGSVKAHEHDEIPTSAPGDYCINPSGFLICGSTPEAEDIISAYLIASLPKATIKKCCGLNGQYSEVKQSCIVSRGNFDVGNFTLTGGFPECQQRGMFA

InterPro domains:
  IPR023311 Methuselah ectodomain, domain 2 [G3DSA:2.170.180.11] (14-123)
  IPR036272 Methuselah, N-terminal domain superfamily [SSF63877] (14-135)

pLDDT: mean 72.04, std 19.46, range [30.8, 95.44]

Organism: NCBI:txid38151